Protein AF-A0A7W1BR00-F1 (afdb_monomer)

pLDDT: mean 74.04, std 19.0, range [36.25, 95.19]

Sequence (187 aa):
MGQRRGAGLSRILSARNHAVACPRVLLLAHRWKARAYHARLALERFQERRYVLRDYAYYDGGRAWLRAVDEVQRVFPGTSGWLISCSAAEGGHGRWVGYGGQGYSTWLRDSDTVGGNLQFRFSTFRGMYRRALDHLRSRDFKVPEHLRDPGDDVAWRSALGQALAGGWARWSGNDDSHWSASWGRGC

Mean predicted aligned error: 13.36 Å

Nearest PDB structures (foldseek):
  8btp-assembly1_A  TM=4.701E-01  e=9.187E+00  Bacillus cereus MSX-D12

Secondary structure (DSSP, 8-state):
--------STTSS---S-----HHHHHHHHHHHHHHHHHHHHHHHHHHHHHB-----TTTTTHHHHHHHHHHHTTSTT-HHHHHHHHHHTT-SSS--EE--S-S-TT--GGG-EETTTTEEHHHHHHHHHHHHHHHHHTT-B--GGG--TT-HHHHHSHHHHHHHHHHHHHHT--TT---S-TTS--

Radius of gyration: 30.34 Å; Cα contacts (8 Å, |Δi|>4): 241; chains: 1; bounding box: 93×48×83 Å

Solvent-accessible surface area (backbone atoms only — not comparable to full-atom values): 10688 Å² total; per-residue (Å²): 140,90,83,83,89,78,96,76,74,85,74,79,80,72,84,71,84,77,78,74,69,51,67,68,56,51,53,49,50,51,53,48,52,53,50,51,51,52,51,50,53,51,49,52,54,47,49,44,68,71,32,44,50,71,74,42,65,68,85,52,78,26,50,21,36,56,51,15,36,57,55,36,36,79,79,31,65,89,28,47,69,58,56,49,31,37,9,50,71,70,77,28,52,49,74,76,46,64,60,54,75,78,76,90,50,97,78,70,51,75,68,75,27,25,28,29,54,66,35,33,32,47,64,51,38,31,56,33,27,41,53,29,51,54,54,32,54,79,69,68,36,41,68,48,76,85,52,68,51,51,86,40,67,61,19,56,70,29,35,33,40,41,32,37,15,50,26,37,21,53,65,73,71,57,53,90,66,60,74,65,90,52,80,90,76,62,82

Foldseek 3Di:
DDDDDDPDPPPPPPPPDPPPVPVVNVVVVVVVVVVVVVVVVVVVVVCCVLFEADFDPLPPFLVRLLSLLVSLCSQQNPCSVLLQQQLCVVVHSGHKDKPDPPDPDPPDDQQNIFIDSLRARLVLLLVLLVVLLVSSVVVNHHYPPQCNHSNDVSLVNTSNSSSSSSSSCVSVVVVVRRPDPPPDPRD

Structure (mmCIF, N/CA/C/O backbone):
data_AF-A0A7W1BR00-F1
#
_entry.id   AF-A0A7W1BR00-F1
#
loop_
_atom_site.group_PDB
_atom_site.id
_atom_site.type_symbol
_atom_site.label_atom_id
_atom_site.label_alt_id
_atom_site.label_comp_id
_atom_site.label_asym_id
_atom_site.label_entity_id
_atom_site.label_seq_id
_atom_site.pdbx_PDB_ins_code
_atom_site.Cartn_x
_atom_site.Cartn_y
_atom_site.Cartn_z
_atom_site.occupancy
_atom_site.B_iso_or_equiv
_atom_site.auth_seq_id
_atom_site.auth_comp_id
_atom_site.auth_asym_id
_atom_site.auth_atom_id
_atom_site.pdbx_PDB_model_num
ATOM 1 N N . MET A 1 1 ? -67.541 33.206 62.085 1.00 40.91 1 MET A N 1
ATOM 2 C CA . MET A 1 1 ? -67.335 31.739 62.119 1.00 40.91 1 MET A CA 1
ATOM 3 C C . MET A 1 1 ? -66.555 31.345 60.875 1.00 40.91 1 MET A C 1
ATOM 5 O O . MET A 1 1 ? -66.951 31.769 59.803 1.00 40.91 1 MET A O 1
ATOM 9 N N . GLY A 1 2 ? -65.453 30.601 61.009 1.00 40.16 2 GLY A N 1
ATOM 10 C CA . GLY A 1 2 ? -64.674 30.113 59.862 1.00 40.16 2 GLY A CA 1
ATOM 11 C C . GLY A 1 2 ? -63.174 30.069 60.138 1.00 40.16 2 GLY A C 1
ATOM 12 O O . GLY A 1 2 ? -62.449 31.006 59.834 1.00 40.16 2 GLY A O 1
ATOM 13 N N . GLN A 1 3 ? -62.727 28.985 60.765 1.00 42.78 3 GLN A N 1
ATOM 14 C CA . GLN A 1 3 ? -61.347 28.707 61.152 1.00 42.78 3 GLN A CA 1
ATOM 15 C C . GLN A 1 3 ? -60.691 27.780 60.100 1.00 42.78 3 GLN A C 1
ATOM 17 O O . GLN A 1 3 ? -61.350 26.860 59.631 1.00 42.78 3 GLN A O 1
ATOM 22 N N . ARG A 1 4 ? -59.369 27.942 59.904 1.00 43.56 4 ARG A N 1
ATOM 23 C CA . ARG A 1 4 ? -58.330 26.926 59.563 1.00 43.56 4 ARG A CA 1
ATOM 24 C C . ARG A 1 4 ? -57.826 26.749 58.109 1.00 43.56 4 ARG A C 1
ATOM 26 O O . ARG A 1 4 ? -58.478 26.154 57.271 1.00 43.56 4 ARG A O 1
ATOM 33 N N . ARG A 1 5 ? -56.534 27.112 57.976 1.00 45.12 5 ARG A N 1
ATOM 34 C CA . ARG A 1 5 ? -55.330 26.303 57.627 1.00 45.12 5 ARG A CA 1
ATOM 35 C C . ARG A 1 5 ? -55.274 25.549 56.291 1.00 45.12 5 ARG A C 1
ATOM 37 O O . ARG A 1 5 ? -56.090 24.683 56.022 1.00 45.12 5 ARG A O 1
ATOM 44 N N . GLY A 1 6 ? -54.138 25.701 55.602 1.00 40.69 6 GLY A N 1
ATOM 45 C CA . GLY A 1 6 ? -53.713 24.750 54.573 1.00 40.69 6 GLY A CA 1
ATOM 46 C C . GLY A 1 6 ? -52.367 25.065 53.926 1.00 40.69 6 GLY A C 1
ATOM 47 O O . GLY A 1 6 ? -52.303 25.288 52.725 1.00 40.69 6 GLY A O 1
ATOM 48 N N . ALA A 1 7 ? -51.287 25.090 54.712 1.00 47.69 7 ALA A N 1
ATOM 49 C CA . ALA A 1 7 ? -49.921 25.030 54.196 1.00 47.69 7 ALA A CA 1
ATOM 50 C C . ALA A 1 7 ? -49.748 23.755 53.345 1.00 47.69 7 ALA A C 1
ATOM 52 O O . ALA A 1 7 ? -49.679 22.659 53.895 1.00 47.69 7 ALA A O 1
ATOM 53 N N . GLY A 1 8 ? -49.730 23.886 52.016 1.00 41.88 8 GLY A N 1
ATOM 54 C CA . GLY A 1 8 ? -49.773 22.722 51.122 1.00 41.88 8 GLY A CA 1
ATOM 55 C C . GLY A 1 8 ? -48.919 22.795 49.859 1.00 41.88 8 GLY A C 1
ATOM 56 O O . GLY A 1 8 ? -48.939 21.840 49.094 1.00 41.88 8 GLY A O 1
ATOM 57 N N . LEU A 1 9 ? -48.159 23.870 49.620 1.00 40.81 9 LEU A N 1
ATOM 58 C CA . LEU A 1 9 ? -47.436 24.033 48.344 1.00 40.81 9 LEU A CA 1
ATOM 59 C C . LEU A 1 9 ? -45.903 23.962 48.439 1.00 40.81 9 LEU A C 1
ATOM 61 O O . LEU A 1 9 ? -45.249 23.761 47.421 1.00 40.81 9 LEU A O 1
ATOM 65 N N . SER A 1 10 ? -45.306 23.970 49.636 1.00 40.34 10 SER A N 1
ATOM 66 C CA . SER A 1 10 ? -43.841 23.820 49.783 1.00 40.34 10 SER A CA 1
ATOM 67 C C . SER A 1 10 ? -43.328 22.373 49.756 1.00 40.34 10 SER A C 1
ATOM 69 O O . SER A 1 10 ? -42.138 22.149 49.957 1.00 40.34 10 SER A O 1
ATOM 71 N N . ARG A 1 11 ? -44.177 21.367 49.502 1.00 38.47 11 ARG A N 1
ATOM 72 C CA . ARG A 1 11 ? -43.745 19.953 49.440 1.00 38.47 11 ARG A CA 1
ATOM 73 C C . ARG A 1 11 ? -43.459 19.419 48.036 1.00 38.47 11 ARG A C 1
ATOM 75 O O . ARG A 1 11 ? -43.034 18.276 47.920 1.00 38.47 11 ARG A O 1
ATOM 82 N N . ILE A 1 12 ? -43.613 20.229 46.989 1.00 43.97 12 ILE A N 1
ATOM 83 C CA . ILE A 1 12 ? -43.392 19.778 45.602 1.00 43.97 12 ILE A CA 1
ATOM 84 C C . ILE A 1 12 ? -41.911 19.894 45.171 1.00 43.97 12 ILE A C 1
ATOM 86 O O . ILE A 1 12 ? -41.511 19.305 44.174 1.00 43.97 12 ILE A O 1
ATOM 90 N N . LEU A 1 13 ? -41.040 20.559 45.945 1.00 37.56 13 LEU A N 1
ATOM 91 C CA . LEU A 1 13 ? -39.665 20.876 45.510 1.00 37.56 13 LEU A CA 1
ATOM 92 C C . LEU A 1 13 ? -38.523 20.195 46.281 1.00 37.56 13 LEU A C 1
ATOM 94 O O . LEU A 1 13 ? -37.367 20.585 46.135 1.00 37.56 13 LEU A O 1
ATOM 98 N N . SER A 1 14 ? -38.798 19.133 47.041 1.00 37.06 14 SER A N 1
ATOM 99 C CA . SER A 1 14 ? -37.739 18.353 47.703 1.00 37.06 14 SER A CA 1
ATOM 100 C C . SER A 1 14 ? -37.802 16.855 47.402 1.00 37.06 14 SER A C 1
ATOM 102 O O . SER A 1 14 ? -37.473 16.031 48.247 1.00 37.06 14 SER A O 1
ATOM 104 N N . ALA A 1 15 ? -38.154 16.492 46.170 1.00 40.91 15 ALA A N 1
ATOM 105 C CA . ALA A 1 15 ? -37.782 15.200 45.589 1.00 40.91 15 ALA A CA 1
ATOM 106 C C . ALA A 1 15 ? -36.425 15.320 44.863 1.00 40.91 15 ALA A C 1
ATOM 108 O O . ALA A 1 15 ? -36.239 14.843 43.748 1.00 40.91 15 ALA A O 1
ATOM 109 N N . ARG A 1 16 ? -35.465 16.026 45.477 1.00 43.19 16 ARG A N 1
ATOM 110 C CA . ARG A 1 16 ? -34.074 16.043 45.024 1.00 43.19 16 ARG A CA 1
ATOM 111 C C . ARG A 1 16 ? -33.406 14.743 45.475 1.00 43.19 16 ARG A C 1
ATOM 113 O O . ARG A 1 16 ? -33.136 14.554 46.652 1.00 43.19 16 ARG A O 1
ATOM 120 N N . ASN A 1 17 ? -33.084 13.898 44.500 1.00 44.94 17 ASN A N 1
ATOM 121 C CA . ASN A 1 17 ? -31.877 13.067 44.492 1.00 44.94 17 ASN A CA 1
ATOM 122 C C . ASN A 1 17 ? -31.688 12.057 45.633 1.00 44.94 17 ASN A C 1
ATOM 124 O O . ASN A 1 17 ? -30.581 11.909 46.146 1.00 44.94 17 ASN A O 1
ATOM 128 N N . HIS A 1 18 ? -32.715 11.286 45.983 1.00 42.09 18 HIS A N 1
ATOM 129 C CA . HIS A 1 18 ? -32.524 10.043 46.742 1.00 42.09 18 HIS A CA 1
ATOM 130 C C . HIS A 1 18 ? -32.894 8.820 45.902 1.00 42.09 18 HIS A C 1
ATOM 132 O O . HIS A 1 18 ? -33.560 7.897 46.357 1.00 42.09 18 HIS A O 1
ATOM 138 N N . ALA A 1 19 ? -32.388 8.772 44.667 1.00 49.81 19 ALA A N 1
ATOM 139 C CA . ALA A 1 19 ? -32.032 7.483 44.100 1.00 49.81 19 ALA A CA 1
ATOM 140 C C . ALA A 1 19 ? -30.806 6.999 44.885 1.00 49.81 19 ALA A C 1
ATOM 142 O O . ALA A 1 19 ? -29.666 7.246 44.495 1.00 49.81 19 ALA A O 1
ATOM 143 N N . VAL A 1 20 ? -31.043 6.370 46.041 1.00 52.97 20 VAL A N 1
ATOM 144 C CA . VAL A 1 20 ? -30.052 5.518 46.698 1.00 52.97 20 VAL A CA 1
ATOM 145 C C . VAL A 1 20 ? -29.769 4.415 45.690 1.00 52.97 20 VAL A C 1
ATOM 147 O O . VAL A 1 20 ? -30.495 3.427 45.598 1.00 52.97 20 VAL A O 1
ATOM 150 N N . ALA A 1 21 ? -28.789 4.652 44.821 1.00 61.41 21 ALA A N 1
ATOM 151 C CA . ALA A 1 21 ? -28.404 3.707 43.801 1.00 61.41 21 ALA A CA 1
ATOM 152 C C . ALA A 1 21 ? -27.906 2.468 44.544 1.00 61.41 21 ALA A C 1
ATOM 154 O O . ALA A 1 21 ? -26.840 2.482 45.156 1.00 61.41 21 ALA A O 1
ATOM 155 N N . CYS A 1 22 ? -28.750 1.433 44.571 1.00 73.38 22 CYS A N 1
ATOM 156 C CA . CYS A 1 22 ? -28.482 0.177 45.251 1.00 73.38 22 CYS A CA 1
ATOM 157 C C . CYS A 1 22 ? -27.037 -0.255 44.929 1.00 73.38 22 CYS A C 1
ATOM 159 O O . CYS A 1 22 ? -26.692 -0.311 43.744 1.00 73.38 22 CYS A O 1
ATOM 161 N N . PRO A 1 23 ? -26.181 -0.555 45.925 1.00 77.88 23 PRO A N 1
ATOM 162 C CA . PRO A 1 23 ? -24.761 -0.847 45.697 1.00 77.88 23 PRO A CA 1
ATOM 163 C C . PRO A 1 23 ? -24.531 -1.925 44.633 1.00 77.88 23 PRO A C 1
ATOM 165 O O . PRO A 1 23 ? -23.596 -1.849 43.839 1.00 77.88 23 PRO A O 1
ATOM 168 N N . ARG A 1 24 ? -25.450 -2.894 44.546 1.00 76.31 24 ARG A N 1
ATOM 169 C CA . ARG A 1 24 ? -25.462 -3.935 43.514 1.00 76.31 24 ARG A CA 1
ATOM 170 C C . ARG A 1 24 ? -25.671 -3.374 42.103 1.00 76.31 24 ARG A C 1
ATOM 172 O O . ARG A 1 24 ? -24.997 -3.815 41.178 1.00 76.31 24 ARG A O 1
ATOM 179 N N . VAL A 1 25 ? -26.563 -2.399 41.934 1.00 75.25 25 VAL A N 1
ATOM 180 C CA . VAL A 1 25 ? -26.825 -1.720 40.652 1.00 75.25 25 VAL A CA 1
ATOM 181 C C . VAL A 1 25 ? -25.630 -0.859 40.244 1.00 75.25 25 VAL A C 1
ATOM 183 O O . VAL A 1 25 ? -25.219 -0.911 39.087 1.00 75.25 25 VAL A O 1
ATOM 186 N N . LEU A 1 26 ? -25.008 -0.143 41.187 1.00 81.06 26 LEU A N 1
ATOM 187 C CA . LEU A 1 26 ? -23.773 0.607 40.925 1.00 81.06 26 LEU A CA 1
ATOM 188 C C . LEU A 1 26 ? -22.630 -0.318 40.491 1.00 81.06 26 LEU A C 1
ATOM 190 O O . LEU A 1 26 ? -21.954 -0.047 39.500 1.00 81.06 26 LEU A O 1
ATOM 194 N N . LEU A 1 27 ? -22.441 -1.445 41.179 1.00 82.56 27 LEU A N 1
ATOM 195 C CA . LEU A 1 27 ? -21.385 -2.408 40.867 1.00 82.56 27 LEU A CA 1
ATOM 196 C C . LEU A 1 27 ? -21.610 -3.091 39.507 1.00 82.56 27 LEU A C 1
ATOM 198 O O . LEU A 1 27 ? -20.662 -3.276 38.741 1.00 82.56 27 LEU A O 1
ATOM 202 N N . LEU A 1 28 ? -22.865 -3.400 39.161 1.00 83.06 28 LEU A N 1
ATOM 203 C CA . LEU A 1 28 ? -23.240 -3.865 37.823 1.00 83.06 28 LEU A CA 1
ATOM 204 C C . LEU A 1 28 ? -22.961 -2.800 36.756 1.00 83.06 28 LEU A C 1
ATOM 206 O O . LEU A 1 28 ? -22.351 -3.123 35.739 1.00 83.06 28 LEU A O 1
ATOM 210 N N . ALA A 1 29 ? -23.324 -1.539 37.000 1.00 80.50 29 ALA A N 1
ATOM 211 C CA . ALA A 1 29 ? -23.057 -0.436 36.079 1.00 80.50 29 ALA A CA 1
ATOM 212 C C . ALA A 1 29 ? -21.550 -0.213 35.862 1.00 80.50 29 ALA A C 1
ATOM 214 O O . ALA A 1 29 ? -21.116 -0.029 34.725 1.00 80.50 29 ALA A O 1
ATOM 215 N N . HIS A 1 30 ? -20.729 -0.293 36.914 1.00 87.44 30 HIS A N 1
ATOM 216 C CA . HIS A 1 30 ? -19.269 -0.215 36.803 1.00 87.44 30 HIS A CA 1
ATOM 217 C C . HIS A 1 30 ? -18.683 -1.373 35.989 1.00 87.44 30 HIS A C 1
ATOM 219 O O . HIS A 1 30 ? -17.866 -1.139 35.098 1.00 87.44 30 HIS A O 1
ATOM 225 N N . ARG A 1 31 ? -19.132 -2.612 36.229 1.00 87.31 31 ARG A N 1
ATOM 226 C CA . ARG A 1 31 ? -18.716 -3.777 35.428 1.00 87.31 31 ARG A CA 1
ATOM 227 C C . ARG A 1 31 ? -19.117 -3.632 33.963 1.00 87.31 31 ARG A C 1
ATOM 229 O O . ARG A 1 31 ? -18.336 -3.981 33.083 1.00 87.31 31 ARG A O 1
ATOM 236 N N . TRP A 1 32 ? -20.310 -3.104 33.697 1.00 89.12 32 TRP A N 1
ATOM 237 C CA . TRP A 1 32 ? -20.788 -2.872 32.337 1.00 89.12 32 TRP A CA 1
ATOM 238 C C . TRP A 1 32 ? -19.961 -1.796 31.628 1.00 89.12 32 TRP A C 1
ATOM 240 O O . TRP A 1 32 ? -19.510 -2.022 30.510 1.00 89.12 32 TRP A O 1
ATOM 250 N N . LYS A 1 33 ? -19.658 -0.680 32.305 1.00 90.44 33 LYS A N 1
ATOM 251 C CA . LYS A 1 33 ? -18.752 0.363 31.795 1.00 90.44 33 LYS A CA 1
ATOM 252 C C . LYS A 1 33 ? -17.356 -0.184 31.490 1.00 90.44 33 LYS A C 1
ATOM 254 O O . LYS A 1 33 ? -16.830 0.089 30.417 1.00 90.44 33 LYS A O 1
ATOM 259 N N . ALA A 1 34 ? -16.782 -0.992 32.383 1.00 89.44 34 ALA A N 1
ATOM 260 C CA . ALA A 1 34 ? -15.477 -1.615 32.158 1.00 89.44 34 ALA A CA 1
ATOM 261 C C . ALA A 1 34 ? -15.496 -2.573 30.953 1.00 89.44 34 ALA A C 1
ATOM 263 O O . ALA A 1 34 ? -14.614 -2.521 30.099 1.00 89.44 34 ALA A O 1
ATOM 264 N N . ARG A 1 35 ? -16.535 -3.410 30.830 1.00 88.50 35 ARG A N 1
ATOM 265 C CA . ARG A 1 35 ? -16.711 -4.298 29.669 1.00 88.50 35 ARG A CA 1
ATOM 266 C C . ARG A 1 35 ? -16.885 -3.521 28.368 1.00 88.50 35 ARG A C 1
ATOM 268 O O . ARG A 1 35 ? -16.236 -3.859 27.385 1.00 88.50 35 ARG A O 1
ATOM 275 N N . ALA A 1 36 ? -17.711 -2.477 28.368 1.00 89.19 36 ALA A N 1
ATOM 276 C CA . ALA A 1 36 ? -17.916 -1.614 27.210 1.00 89.19 36 ALA A CA 1
ATOM 277 C C . ALA A 1 36 ? -16.615 -0.907 26.793 1.00 89.19 36 ALA A C 1
ATOM 279 O O . ALA A 1 36 ? -16.308 -0.848 25.606 1.00 89.19 36 ALA A O 1
ATOM 280 N N . TYR A 1 37 ? -15.814 -0.447 27.758 1.00 92.44 37 TYR A N 1
ATOM 281 C CA . TYR A 1 37 ? -14.493 0.132 27.510 1.00 92.44 37 TYR A CA 1
ATOM 282 C C . TYR A 1 37 ? -13.542 -0.866 26.834 1.00 92.44 37 TYR A C 1
ATOM 284 O O . TYR A 1 37 ? -12.958 -0.559 25.796 1.00 92.44 37 TYR A O 1
ATOM 292 N N . HIS A 1 38 ? -13.429 -2.090 27.359 1.00 92.75 38 HIS A N 1
ATOM 293 C CA . HIS A 1 38 ? -12.583 -3.117 26.746 1.00 92.75 38 HIS A CA 1
ATOM 294 C C . HIS A 1 38 ? -13.088 -3.563 25.369 1.00 92.75 38 HIS A C 1
ATOM 296 O O . HIS A 1 38 ? -12.277 -3.772 24.469 1.00 92.75 38 HIS A O 1
ATOM 302 N N . ALA A 1 39 ? -14.405 -3.676 25.183 1.00 87.38 39 ALA A N 1
ATOM 303 C CA . ALA A 1 39 ? -15.001 -3.994 23.889 1.00 87.38 39 ALA A CA 1
ATOM 304 C C . ALA A 1 39 ? -14.707 -2.902 22.850 1.00 87.38 39 ALA A C 1
ATOM 306 O O . ALA A 1 39 ? -14.330 -3.213 21.722 1.00 87.38 39 ALA A O 1
ATOM 307 N N . ARG A 1 40 ? -14.801 -1.627 23.246 1.00 91.38 40 ARG A N 1
ATOM 308 C CA . ARG A 1 40 ? -14.428 -0.489 22.403 1.00 91.38 40 ARG A CA 1
ATOM 309 C C . ARG A 1 40 ? -12.949 -0.533 22.018 1.00 91.38 40 ARG A C 1
ATOM 311 O O . ARG A 1 40 ? -12.650 -0.468 20.834 1.00 91.38 40 ARG A O 1
ATOM 318 N N . LEU A 1 41 ? -12.044 -0.728 22.977 1.00 91.69 41 LEU A N 1
ATOM 319 C CA . LEU A 1 41 ? -10.609 -0.863 22.692 1.00 91.69 41 LEU A CA 1
ATOM 320 C C . LEU A 1 41 ? -10.305 -2.037 21.751 1.00 91.69 41 LEU A C 1
ATOM 322 O O . LEU A 1 41 ? -9.427 -1.945 20.897 1.00 91.69 41 LEU A O 1
ATOM 326 N N . ALA A 1 42 ? -11.004 -3.162 21.914 1.00 89.44 42 ALA A N 1
ATOM 327 C CA . ALA A 1 42 ? -10.847 -4.312 21.032 1.00 89.44 42 ALA A CA 1
ATOM 328 C C . ALA A 1 42 ? -11.311 -3.994 19.603 1.00 89.44 42 ALA A C 1
ATOM 330 O O . ALA A 1 42 ? -10.625 -4.363 18.650 1.00 89.44 42 ALA A O 1
ATOM 331 N N . LEU A 1 43 ? -12.429 -3.275 19.456 1.00 86.25 43 LEU A N 1
ATOM 332 C CA . LEU A 1 43 ? -12.928 -2.813 18.163 1.00 86.25 43 LEU A CA 1
ATOM 333 C C . LEU A 1 43 ? -11.972 -1.808 17.509 1.00 86.25 43 LEU A C 1
ATOM 335 O O . LEU A 1 43 ? -11.656 -1.971 16.335 1.00 86.25 43 LEU A O 1
ATOM 339 N N . GLU A 1 44 ? -11.473 -0.824 18.259 1.00 84.38 44 GLU A N 1
ATOM 340 C CA . GLU A 1 44 ? -10.499 0.165 17.775 1.00 84.38 44 GLU A CA 1
ATOM 341 C C . GLU A 1 44 ? -9.232 -0.540 17.266 1.00 84.38 44 GLU A C 1
ATOM 343 O O . GLU A 1 44 ? -8.835 -0.350 16.119 1.00 84.38 44 GLU A O 1
ATOM 348 N N . ARG A 1 45 ? -8.673 -1.480 18.040 1.00 84.88 45 ARG A N 1
ATOM 349 C CA . ARG A 1 45 ? -7.517 -2.292 17.613 1.00 84.88 45 ARG A CA 1
ATOM 350 C C . ARG A 1 45 ? -7.811 -3.162 16.395 1.00 84.88 45 ARG A C 1
ATOM 352 O O . ARG A 1 45 ? -6.925 -3.389 15.570 1.00 84.88 45 ARG A O 1
ATOM 359 N N . PHE A 1 46 ? -9.023 -3.703 16.294 1.00 81.94 46 PHE A N 1
ATOM 360 C CA . PHE A 1 46 ? -9.438 -4.485 15.134 1.00 81.94 46 PHE A CA 1
ATOM 361 C C . PHE A 1 46 ? -9.521 -3.606 13.883 1.00 81.94 46 PHE A C 1
ATOM 363 O O . PHE A 1 46 ? -8.993 -3.983 12.839 1.00 81.94 46 PHE A O 1
ATOM 370 N N . GLN A 1 47 ? -10.125 -2.423 13.994 1.00 81.06 47 GLN A N 1
ATOM 371 C CA . GLN A 1 47 ? -10.211 -1.449 12.910 1.00 81.06 47 GLN A CA 1
ATOM 372 C C . GLN A 1 47 ? -8.826 -0.952 12.491 1.00 81.06 47 GLN A C 1
ATOM 374 O O . GLN A 1 47 ? -8.533 -0.935 11.299 1.00 81.06 47 GLN A O 1
ATOM 379 N N . GLU A 1 48 ? -7.948 -0.640 13.446 1.00 81.50 48 GLU A N 1
ATOM 380 C CA . GLU A 1 48 ? -6.556 -0.272 13.177 1.00 81.50 48 GLU A CA 1
ATOM 381 C C . GLU A 1 48 ? -5.840 -1.364 12.384 1.00 81.50 48 GLU A C 1
ATOM 383 O O . GLU A 1 48 ? -5.275 -1.100 11.327 1.00 81.50 48 GLU A O 1
ATOM 388 N N . ARG A 1 49 ? -5.911 -2.621 12.839 1.00 79.44 49 ARG A N 1
ATOM 389 C CA . ARG A 1 49 ? -5.289 -3.745 12.123 1.00 79.44 49 ARG A CA 1
ATOM 390 C C . ARG A 1 49 ? -5.894 -3.978 10.747 1.00 79.44 49 ARG A C 1
ATOM 392 O O . ARG A 1 49 ? -5.188 -4.428 9.854 1.00 79.44 49 ARG A O 1
ATOM 399 N N . ARG A 1 50 ? -7.191 -3.724 10.578 1.00 81.62 50 ARG A N 1
ATOM 400 C CA . ARG A 1 50 ? -7.896 -4.012 9.329 1.00 81.62 50 ARG A CA 1
ATOM 401 C C . ARG A 1 50 ? -7.691 -2.930 8.277 1.00 81.62 50 ARG A C 1
ATOM 403 O O . ARG A 1 50 ? -7.510 -3.285 7.117 1.00 81.62 50 ARG A O 1
ATOM 410 N N . TYR A 1 51 ? -7.680 -1.658 8.670 1.00 86.25 51 TYR A N 1
ATOM 411 C CA . TYR A 1 51 ? -7.738 -0.524 7.742 1.00 86.25 51 TYR A CA 1
ATOM 412 C C . TYR A 1 51 ? -6.482 0.347 7.730 1.00 86.25 51 TYR A C 1
ATOM 414 O O . TYR A 1 51 ? -6.309 1.123 6.798 1.00 86.25 51 TYR A O 1
ATOM 422 N N . VAL A 1 52 ? -5.580 0.230 8.706 1.00 89.62 52 VAL A N 1
ATOM 423 C CA . VAL A 1 52 ? -4.322 0.990 8.701 1.00 89.62 52 VAL A CA 1
ATOM 424 C C . VAL A 1 52 ? -3.222 0.126 8.096 1.00 89.62 52 VAL A C 1
ATOM 426 O O . VAL A 1 52 ? -2.953 -0.978 8.577 1.00 89.62 52 VAL A O 1
ATOM 429 N N . LEU A 1 53 ? -2.607 0.609 7.019 1.00 91.19 53 LEU A N 1
ATOM 430 C CA . LEU A 1 53 ? -1.419 -0.000 6.425 1.00 91.19 53 LEU A CA 1
ATOM 431 C C . LEU A 1 53 ? -0.173 0.456 7.179 1.00 91.19 53 LEU A C 1
ATOM 433 O O . LEU A 1 53 ? -0.103 1.593 7.651 1.00 91.19 53 LEU A O 1
ATOM 437 N N . ARG A 1 54 ? 0.813 -0.431 7.292 1.00 89.69 54 ARG A N 1
ATOM 438 C CA . ARG A 1 54 ? 2.080 -0.148 7.965 1.00 89.69 54 ARG A CA 1
ATOM 439 C C . ARG A 1 54 ? 3.192 -0.114 6.944 1.00 89.69 54 ARG A C 1
ATOM 441 O O . ARG A 1 54 ? 3.313 -1.022 6.128 1.00 89.69 54 ARG A O 1
ATOM 448 N N . ASP A 1 55 ? 3.992 0.939 7.008 1.00 86.88 55 ASP A N 1
ATOM 449 C CA . ASP A 1 55 ? 5.246 0.970 6.275 1.00 86.88 55 ASP A CA 1
ATOM 450 C C . ASP A 1 55 ? 6.335 0.267 7.086 1.00 86.88 55 ASP A C 1
ATOM 452 O O . ASP A 1 55 ? 6.287 0.218 8.321 1.00 86.88 55 ASP A O 1
ATOM 456 N N . TYR A 1 56 ? 7.314 -0.280 6.381 1.00 81.94 56 TYR A N 1
ATOM 457 C CA . TYR A 1 56 ? 8.422 -1.009 6.971 1.00 81.94 56 TYR A CA 1
ATOM 458 C C . TYR A 1 56 ? 9.720 -0.380 6.511 1.00 81.94 56 TYR A C 1
ATOM 460 O O . TYR A 1 56 ? 9.958 -0.212 5.316 1.00 81.94 56 TYR A O 1
ATOM 468 N N . ALA A 1 57 ? 10.571 -0.051 7.481 1.00 69.38 57 ALA A N 1
ATOM 469 C CA . ALA A 1 57 ? 11.854 0.554 7.196 1.00 69.38 57 ALA A CA 1
ATOM 470 C C . ALA A 1 57 ? 12.655 -0.334 6.239 1.00 69.38 57 ALA A C 1
ATOM 472 O O . ALA A 1 57 ? 12.870 -1.525 6.473 1.00 69.38 57 ALA A O 1
ATOM 473 N N . TYR A 1 58 ? 13.128 0.296 5.173 1.00 62.34 58 TYR A N 1
ATOM 474 C CA . TYR A 1 58 ? 13.814 -0.350 4.068 1.00 62.34 58 TYR A CA 1
ATOM 475 C C . TYR A 1 58 ? 15.070 -1.144 4.502 1.00 62.34 58 TYR A C 1
ATOM 477 O O . TYR A 1 58 ? 15.446 -2.143 3.891 1.00 62.34 58 TYR A O 1
ATOM 485 N N . TYR A 1 59 ? 15.698 -0.729 5.605 1.00 57.38 59 TYR A N 1
ATOM 486 C CA . TYR A 1 59 ? 16.896 -1.349 6.176 1.00 57.38 59 TYR A CA 1
ATOM 487 C C . TYR A 1 59 ? 16.670 -2.745 6.803 1.00 57.38 59 TYR A C 1
ATOM 489 O O . TYR A 1 59 ? 17.6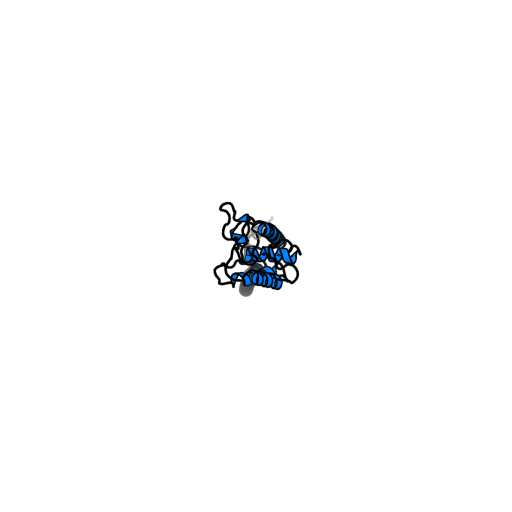46 -3.388 7.177 1.00 57.38 59 TYR A O 1
ATOM 497 N N . ASP A 1 60 ? 15.434 -3.264 6.875 1.00 57.91 60 ASP A N 1
ATOM 498 C CA . ASP A 1 60 ? 15.099 -4.587 7.453 1.00 57.91 60 ASP A CA 1
ATOM 499 C C . ASP A 1 60 ? 15.394 -5.783 6.503 1.00 57.91 60 ASP A C 1
ATOM 501 O O . ASP A 1 60 ? 14.640 -6.755 6.433 1.00 57.91 60 ASP A O 1
ATOM 505 N N . GLY A 1 61 ? 16.475 -5.713 5.713 1.00 55.06 61 GLY A N 1
ATOM 506 C CA . GLY A 1 61 ? 17.063 -6.872 5.016 1.00 55.06 61 GLY A CA 1
ATOM 507 C C . GLY A 1 61 ? 16.111 -7.699 4.135 1.00 55.06 61 GLY A C 1
ATOM 508 O O . GLY A 1 61 ? 16.063 -8.920 4.252 1.00 55.06 61 GLY A O 1
ATOM 509 N N . GLY A 1 62 ? 15.321 -7.048 3.278 1.00 62.34 62 GLY A N 1
ATOM 510 C CA . GLY A 1 62 ? 14.375 -7.682 2.346 1.00 62.34 62 GLY A CA 1
ATOM 511 C C . GLY A 1 62 ? 13.082 -8.234 2.962 1.00 62.34 62 GLY A C 1
ATOM 512 O O . GLY A 1 62 ? 12.158 -8.625 2.248 1.00 62.34 62 GLY A O 1
ATOM 513 N N . ARG A 1 63 ? 12.945 -8.181 4.293 1.00 81.00 63 ARG A N 1
ATOM 514 C CA . ARG A 1 63 ? 11.690 -8.502 4.995 1.00 81.00 63 ARG A CA 1
ATOM 515 C C . ARG A 1 63 ? 10.659 -7.387 4.868 1.00 81.00 63 ARG A C 1
ATOM 517 O O . ARG A 1 63 ? 9.463 -7.667 4.888 1.00 81.00 63 ARG A O 1
ATOM 524 N N . ALA A 1 64 ? 11.115 -6.144 4.708 1.00 84.06 64 ALA A N 1
ATOM 525 C CA . ALA A 1 64 ? 10.252 -4.988 4.476 1.00 84.06 64 ALA A CA 1
ATOM 526 C C . ALA A 1 64 ? 9.361 -5.184 3.239 1.00 84.06 64 ALA A C 1
ATOM 528 O O . ALA A 1 64 ? 8.166 -4.911 3.306 1.00 84.06 64 ALA A O 1
ATOM 529 N N . TRP A 1 65 ? 9.916 -5.741 2.155 1.00 87.69 65 TRP A N 1
ATOM 530 C CA . TRP A 1 65 ? 9.163 -6.057 0.942 1.00 87.69 65 TRP A CA 1
ATOM 531 C C . TRP A 1 65 ? 8.075 -7.099 1.188 1.00 87.69 65 TRP A C 1
ATOM 533 O O . TRP A 1 65 ? 6.908 -6.847 0.915 1.00 87.69 65 TRP A O 1
ATOM 543 N N . LEU A 1 66 ? 8.432 -8.251 1.760 1.00 89.75 66 LEU A N 1
ATOM 544 C CA . LEU A 1 66 ? 7.466 -9.326 2.003 1.00 89.75 66 LEU A CA 1
ATOM 545 C C . LEU A 1 66 ? 6.330 -8.877 2.928 1.00 89.75 66 LEU A C 1
ATOM 547 O O . LEU A 1 66 ? 5.171 -9.197 2.681 1.00 89.75 66 LEU A O 1
ATOM 551 N N . ARG A 1 67 ? 6.645 -8.085 3.960 1.00 91.31 67 ARG A N 1
ATOM 552 C CA . ARG A 1 67 ? 5.628 -7.508 4.845 1.00 91.31 67 ARG A CA 1
ATOM 553 C C . ARG A 1 67 ? 4.757 -6.485 4.122 1.00 91.31 67 ARG A C 1
ATOM 555 O O . ARG A 1 67 ? 3.547 -6.509 4.294 1.00 91.31 67 ARG A O 1
ATOM 562 N N . ALA A 1 68 ? 5.338 -5.629 3.284 1.00 92.06 68 ALA A N 1
ATOM 563 C CA . ALA A 1 68 ? 4.573 -4.703 2.455 1.00 92.06 68 ALA A CA 1
ATOM 564 C C . ALA A 1 68 ? 3.620 -5.439 1.498 1.00 92.06 68 ALA A C 1
ATOM 566 O O . ALA A 1 68 ? 2.459 -5.055 1.384 1.00 92.06 68 ALA A O 1
ATOM 567 N N . VAL A 1 69 ? 4.068 -6.523 0.857 1.00 92.56 69 VAL A N 1
ATOM 568 C CA . VAL A 1 69 ? 3.218 -7.357 -0.008 1.00 92.56 69 VAL A CA 1
ATOM 569 C C . VAL A 1 69 ? 2.056 -7.970 0.777 1.00 92.56 69 VAL A C 1
ATOM 571 O O . VAL A 1 69 ? 0.926 -7.968 0.281 1.00 92.56 69 VAL A O 1
ATOM 574 N N . ASP A 1 70 ? 2.312 -8.458 1.993 1.00 93.00 70 ASP A N 1
ATOM 575 C CA . ASP A 1 70 ? 1.282 -9.012 2.879 1.00 93.00 70 ASP A CA 1
ATOM 576 C C . ASP A 1 70 ? 0.251 -7.946 3.286 1.00 93.00 70 ASP A C 1
ATOM 578 O O . ASP A 1 70 ? -0.958 -8.169 3.196 1.00 93.00 70 ASP A O 1
ATOM 582 N N . GLU A 1 71 ? 0.704 -6.728 3.610 1.00 93.19 71 GLU A N 1
ATOM 583 C CA . GLU A 1 71 ? -0.201 -5.607 3.886 1.00 93.19 71 GLU A CA 1
ATOM 584 C C . GLU A 1 71 ? -1.067 -5.256 2.673 1.00 93.19 71 GLU A C 1
ATOM 586 O O . GLU A 1 71 ? -2.269 -5.008 2.803 1.00 93.19 71 GLU A O 1
ATOM 591 N N . VAL A 1 72 ? -0.478 -5.282 1.479 1.00 94.44 72 VAL A N 1
ATOM 592 C CA . VAL A 1 72 ? -1.180 -4.979 0.232 1.00 94.44 72 VAL A CA 1
ATOM 593 C C . VAL A 1 72 ? -2.218 -6.046 -0.123 1.00 94.44 72 VAL A C 1
ATOM 595 O O . VAL A 1 72 ? -3.255 -5.692 -0.688 1.00 94.44 72 VAL A O 1
ATOM 598 N N . GLN A 1 73 ? -2.045 -7.311 0.286 1.00 93.75 73 GLN A N 1
ATOM 599 C CA . GLN A 1 73 ? -3.075 -8.346 0.088 1.00 93.75 73 GLN A CA 1
ATOM 600 C C . GLN A 1 73 ? -4.403 -8.011 0.767 1.00 93.75 73 GLN A C 1
ATOM 602 O O . GLN A 1 73 ? -5.460 -8.425 0.288 1.00 93.75 73 GLN A O 1
ATOM 607 N N . ARG A 1 74 ? -4.380 -7.234 1.858 1.00 91.75 74 ARG A N 1
ATOM 608 C CA . ARG A 1 74 ? -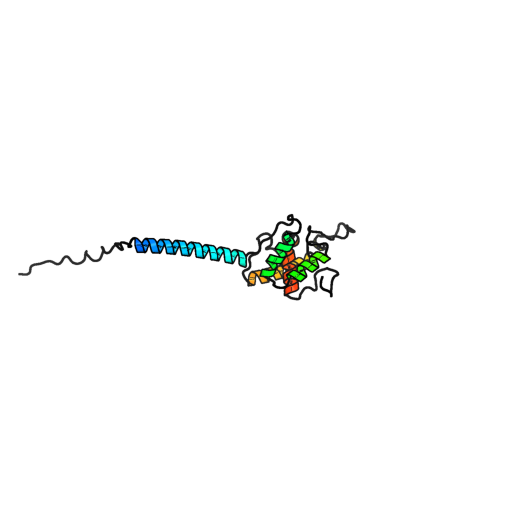5.606 -6.796 2.545 1.00 91.75 74 ARG A CA 1
ATOM 609 C C . ARG A 1 74 ? -6.463 -5.874 1.675 1.00 91.75 74 ARG A C 1
ATOM 611 O O . ARG A 1 74 ? -7.674 -5.786 1.878 1.00 91.75 74 ARG A O 1
ATOM 618 N N . VAL A 1 75 ? -5.835 -5.189 0.723 1.00 93.75 75 VAL A N 1
ATOM 619 C CA . VAL A 1 75 ? -6.458 -4.183 -0.142 1.00 93.75 75 VAL A CA 1
ATOM 620 C C . VAL A 1 75 ? -6.720 -4.767 -1.527 1.00 93.75 75 VAL A C 1
ATOM 622 O O . VAL A 1 75 ? -7.847 -4.687 -2.023 1.00 93.75 75 VAL A O 1
ATOM 625 N N . PHE A 1 76 ? -5.691 -5.378 -2.114 1.00 94.00 76 PHE A N 1
ATOM 626 C CA . PHE A 1 76 ? -5.657 -5.934 -3.462 1.00 94.00 76 PHE A CA 1
ATOM 627 C C . PHE A 1 76 ? -5.380 -7.446 -3.384 1.00 94.00 76 PHE A C 1
ATOM 629 O O . PHE A 1 76 ? -4.243 -7.881 -3.598 1.00 94.00 76 PHE A O 1
ATOM 636 N N . PRO A 1 77 ? -6.387 -8.262 -3.024 1.00 94.00 77 PRO A N 1
ATOM 637 C CA . PRO A 1 77 ? -6.199 -9.695 -2.826 1.00 94.00 77 PRO A CA 1
ATOM 638 C C . PRO A 1 77 ? -5.815 -10.401 -4.132 1.00 94.00 77 PRO A C 1
ATOM 640 O O . PRO A 1 77 ? -6.297 -10.044 -5.206 1.00 94.00 77 PRO A O 1
ATOM 643 N N . GLY A 1 78 ? -4.962 -11.423 -4.031 1.00 89.12 78 GLY A N 1
ATOM 644 C CA . GLY A 1 78 ? -4.521 -12.236 -5.172 1.00 89.12 78 GLY A CA 1
ATOM 645 C C . GLY A 1 78 ? -3.339 -11.649 -5.948 1.00 89.12 78 GLY A C 1
ATOM 646 O O . GLY A 1 78 ? -2.958 -12.184 -6.986 1.00 89.12 78 GLY A O 1
ATOM 647 N N . THR A 1 79 ? -2.737 -10.566 -5.454 1.00 90.94 79 THR A N 1
ATOM 648 C CA . THR A 1 79 ? -1.606 -9.895 -6.118 1.00 90.94 79 THR A CA 1
ATOM 649 C C . THR A 1 79 ? -0.239 -10.360 -5.610 1.00 90.94 79 THR A C 1
ATOM 651 O O . THR A 1 79 ? 0.766 -10.082 -6.256 1.00 90.94 79 THR A O 1
ATOM 654 N N . SER A 1 80 ? -0.169 -11.088 -4.488 1.00 91.75 80 SER A N 1
ATOM 655 C CA . SER A 1 80 ? 1.097 -11.399 -3.798 1.00 91.75 80 SER A CA 1
ATOM 656 C C . SER A 1 80 ? 2.036 -12.237 -4.642 1.00 91.75 80 SER A C 1
ATOM 658 O O . SER A 1 80 ? 3.212 -11.904 -4.737 1.00 91.75 80 SER A O 1
ATOM 660 N N . GLY A 1 81 ? 1.519 -13.299 -5.265 1.00 87.94 81 GLY A N 1
ATOM 661 C CA . GLY A 1 81 ? 2.313 -14.168 -6.132 1.00 87.94 81 GLY A CA 1
ATOM 662 C C . GLY A 1 81 ? 2.977 -13.368 -7.248 1.00 87.94 81 GLY A C 1
ATOM 663 O O . GLY A 1 81 ? 4.186 -13.461 -7.425 1.00 87.94 81 GLY A O 1
ATOM 664 N N . TRP A 1 82 ? 2.205 -12.497 -7.904 1.00 86.50 82 TRP A N 1
ATOM 665 C CA .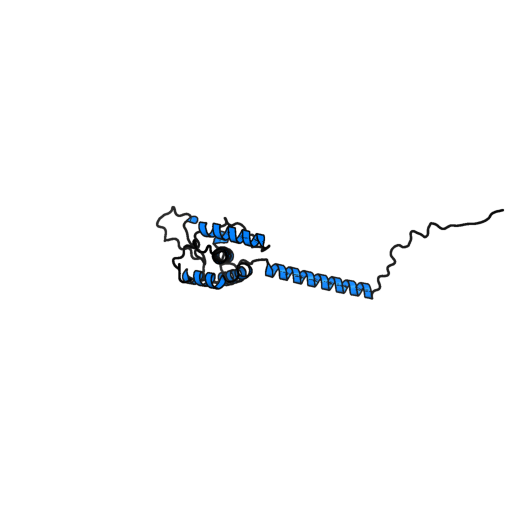 TRP A 1 82 ? 2.709 -11.613 -8.952 1.00 86.50 82 TRP A CA 1
ATOM 666 C C . TRP A 1 82 ? 3.765 -10.635 -8.415 1.00 86.50 82 TRP A C 1
ATOM 668 O O . TRP A 1 82 ? 4.881 -10.603 -8.922 1.00 86.50 82 TRP A O 1
ATOM 678 N N . LEU A 1 83 ? 3.476 -9.917 -7.325 1.00 88.19 83 LEU A N 1
ATOM 679 C CA . LEU A 1 83 ? 4.405 -8.956 -6.715 1.00 88.19 83 LEU A CA 1
ATOM 680 C C . LEU A 1 83 ? 5.738 -9.596 -6.306 1.00 88.19 83 LEU A C 1
ATOM 682 O O . LEU A 1 83 ? 6.807 -9.031 -6.540 1.00 88.19 83 LEU A O 1
ATOM 686 N N . ILE A 1 84 ? 5.680 -10.778 -5.690 1.00 88.25 84 ILE A N 1
ATOM 687 C CA . ILE A 1 84 ? 6.866 -11.531 -5.280 1.00 88.25 84 ILE A CA 1
ATOM 688 C C . ILE A 1 84 ? 7.629 -11.991 -6.518 1.00 88.25 84 ILE A C 1
ATOM 690 O O . ILE A 1 84 ? 8.828 -11.748 -6.597 1.00 88.25 84 ILE A O 1
ATOM 694 N N . SER A 1 85 ? 6.955 -12.590 -7.501 1.00 83.62 85 SER A N 1
ATOM 695 C CA . SER A 1 85 ? 7.611 -13.054 -8.726 1.00 83.62 85 SER A CA 1
ATOM 696 C C . SER A 1 85 ? 8.325 -11.918 -9.469 1.00 83.62 85 SER A C 1
ATOM 698 O O . SER A 1 85 ? 9.495 -12.058 -9.817 1.00 83.62 85 SER A O 1
ATOM 700 N N . CYS A 1 86 ? 7.692 -10.746 -9.595 1.00 80.75 86 CYS A N 1
ATOM 701 C CA . CYS A 1 86 ? 8.289 -9.595 -10.273 1.00 80.75 86 CYS A CA 1
ATOM 702 C C . CYS A 1 86 ? 9.487 -9.055 -9.525 1.00 80.75 86 CYS A C 1
ATOM 704 O O . CYS A 1 86 ? 10.558 -8.909 -10.107 1.00 80.75 86 CYS A O 1
ATOM 706 N N . SER A 1 87 ? 9.362 -8.903 -8.210 1.00 81.88 87 SER A N 1
ATOM 707 C CA . SER A 1 87 ? 10.508 -8.507 -7.408 1.00 81.88 87 SER A CA 1
ATOM 708 C C . SER A 1 87 ? 11.661 -9.510 -7.478 1.00 81.88 87 SER A C 1
ATOM 710 O O . SER A 1 87 ? 12.816 -9.093 -7.489 1.00 81.88 87 SER A O 1
ATOM 712 N N . ALA A 1 88 ? 11.388 -10.815 -7.547 1.00 80.50 88 ALA A N 1
ATOM 713 C CA . ALA A 1 88 ? 12.430 -11.828 -7.696 1.00 80.50 88 ALA A CA 1
ATOM 714 C C . ALA A 1 88 ? 13.153 -11.718 -9.050 1.00 80.50 88 ALA A C 1
ATOM 716 O O . ALA A 1 88 ? 14.385 -11.740 -9.080 1.00 80.50 88 ALA A O 1
ATOM 717 N N . ALA A 1 89 ? 12.406 -11.539 -10.144 1.00 76.12 89 ALA A N 1
ATOM 718 C CA . ALA A 1 89 ? 12.951 -11.382 -11.493 1.00 76.12 89 ALA A CA 1
ATOM 719 C C . ALA A 1 89 ? 13.796 -10.104 -11.660 1.00 76.12 89 ALA A C 1
ATOM 721 O O . ALA A 1 89 ? 14.719 -10.063 -12.470 1.00 76.12 89 ALA A O 1
ATOM 722 N N . GLU A 1 90 ? 13.520 -9.069 -10.869 1.00 73.31 90 GLU A N 1
ATOM 723 C CA . GLU A 1 90 ? 14.120 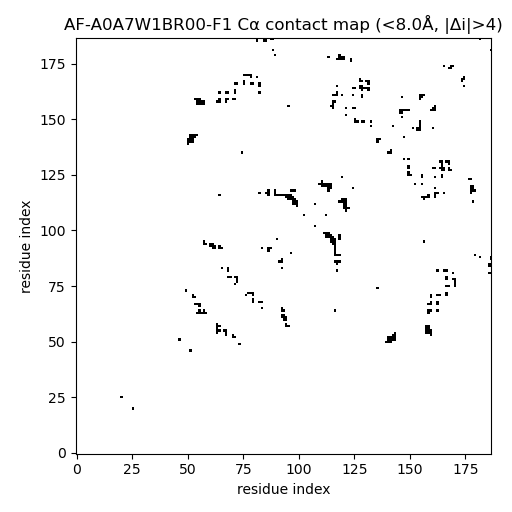-7.737 -11.001 1.00 73.31 90 GLU A CA 1
ATOM 724 C C . GLU A 1 90 ? 15.351 -7.488 -10.112 1.00 73.31 90 GLU A C 1
ATOM 726 O O . GLU A 1 90 ? 15.810 -6.353 -9.956 1.00 73.31 90 GLU A O 1
ATOM 731 N N . GLY A 1 91 ? 15.926 -8.550 -9.544 1.00 62.41 91 GLY A N 1
ATOM 732 C CA . GLY A 1 91 ? 17.108 -8.474 -8.676 1.00 62.41 91 GLY A CA 1
ATOM 733 C C . GLY A 1 91 ? 16.818 -8.719 -7.193 1.00 62.41 91 GLY A C 1
ATOM 734 O O . GLY A 1 91 ? 17.716 -8.578 -6.362 1.00 62.41 91 GLY A O 1
ATOM 735 N N . GLY A 1 92 ? 15.596 -9.137 -6.855 1.00 63.84 92 GLY A N 1
ATOM 736 C CA . GLY A 1 92 ? 15.236 -9.719 -5.566 1.00 63.84 92 GLY A CA 1
ATOM 737 C C . GLY A 1 92 ? 14.443 -8.812 -4.623 1.00 63.84 92 GLY A C 1
ATOM 738 O O . GLY A 1 92 ? 14.191 -7.632 -4.855 1.00 63.84 92 GLY A O 1
ATOM 739 N N . HIS A 1 93 ? 14.077 -9.385 -3.477 1.00 63.16 93 HIS A N 1
ATOM 740 C CA . HIS A 1 93 ? 13.328 -8.712 -2.404 1.00 63.16 93 HIS A CA 1
ATOM 741 C C . HIS A 1 93 ? 14.194 -7.786 -1.542 1.00 63.16 93 HIS A C 1
ATOM 743 O O . HIS A 1 93 ? 13.706 -7.239 -0.560 1.00 63.16 93 HIS A O 1
ATOM 749 N N . GLY A 1 94 ? 15.488 -7.687 -1.865 1.00 56.84 94 GLY A N 1
ATOM 750 C CA . GLY A 1 94 ? 16.548 -7.095 -1.055 1.00 56.84 94 GLY A CA 1
ATOM 751 C C . GLY A 1 94 ? 16.586 -5.570 -1.090 1.00 56.84 94 GLY A C 1
ATOM 752 O O . GLY A 1 94 ? 15.555 -4.913 -0.980 1.00 56.84 94 GLY A O 1
ATOM 753 N N . ARG A 1 95 ? 17.790 -4.982 -1.146 1.00 57.94 95 ARG A N 1
ATOM 754 C CA . ARG A 1 95 ? 17.953 -3.527 -1.013 1.00 57.94 95 ARG A CA 1
ATOM 755 C C . ARG A 1 95 ? 17.369 -2.764 -2.225 1.00 57.94 95 ARG A C 1
ATOM 757 O O . ARG A 1 95 ? 17.159 -3.373 -3.261 1.00 57.94 95 ARG A O 1
ATOM 764 N N . TRP A 1 96 ? 17.077 -1.462 -2.097 1.00 61.31 96 TRP A N 1
ATOM 765 C CA . TRP A 1 96 ? 16.457 -0.659 -3.147 1.00 61.31 96 TRP A CA 1
ATOM 766 C C . TRP A 1 96 ? 17.580 -0.517 -4.142 1.00 61.31 96 TRP A C 1
ATOM 768 O O . TRP A 1 96 ? 18.619 0.064 -3.815 1.00 61.31 96 TRP A O 1
ATOM 778 N N . VAL A 1 97 ? 17.427 -1.162 -5.287 1.00 60.84 97 VAL A N 1
ATOM 779 C CA . VAL A 1 97 ? 18.401 -1.086 -6.361 1.00 60.84 97 VAL A CA 1
ATOM 780 C C . VAL A 1 97 ? 17.812 -0.131 -7.372 1.00 60.84 97 VAL A C 1
ATOM 782 O O . VAL A 1 97 ? 16.684 -0.336 -7.807 1.00 60.84 97 VAL A O 1
ATOM 785 N N . GLY A 1 98 ? 18.542 0.926 -7.700 1.00 59.97 98 GLY A N 1
ATOM 786 C CA . GLY A 1 98 ? 18.246 1.716 -8.882 1.00 59.97 98 GLY A CA 1
ATOM 787 C C . GLY A 1 98 ? 19.024 1.133 -10.051 1.00 59.97 98 GLY A C 1
ATOM 788 O O . GLY A 1 98 ? 20.250 1.057 -9.963 1.00 59.97 98 GLY A O 1
ATOM 789 N N . TYR A 1 99 ? 18.352 0.758 -11.138 1.00 56.69 99 TYR A N 1
ATOM 790 C CA . TYR A 1 99 ? 19.031 0.622 -12.425 1.00 56.69 99 TYR A CA 1
ATOM 791 C C . TYR A 1 99 ? 19.003 1.984 -13.119 1.00 56.69 99 TYR A C 1
ATOM 793 O O . TYR A 1 99 ? 18.165 2.294 -13.959 1.00 56.69 99 TYR A O 1
ATOM 801 N N . GLY A 1 100 ? 19.957 2.832 -12.759 1.00 48.41 100 GLY A N 1
ATOM 802 C CA . GLY A 1 100 ? 20.474 3.780 -13.731 1.00 48.41 100 GLY A CA 1
ATOM 803 C C . GLY A 1 100 ?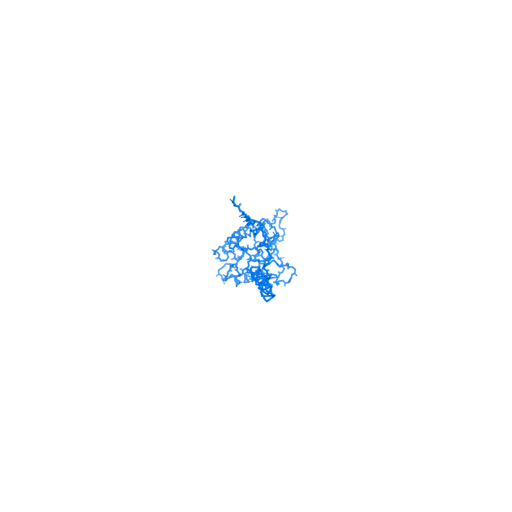 21.478 3.008 -14.568 1.00 48.41 100 GLY A C 1
ATOM 804 O O . GLY A 1 100 ? 22.419 2.449 -14.005 1.00 48.41 100 GLY A O 1
ATOM 805 N N . GLY A 1 101 ? 21.319 2.968 -15.892 1.00 41.97 101 GLY A N 1
ATOM 806 C CA . GLY A 1 101 ? 22.498 2.767 -16.728 1.00 41.97 101 GLY A CA 1
ATOM 807 C C . GLY A 1 101 ? 23.568 3.723 -16.203 1.00 41.97 101 GLY A C 1
ATOM 808 O O . GLY A 1 101 ? 23.291 4.913 -16.035 1.00 41.97 101 GLY A O 1
ATOM 809 N N . GLN A 1 102 ? 24.724 3.189 -15.814 1.00 39.56 102 GLN A N 1
ATOM 810 C CA . GLN A 1 102 ? 25.845 3.985 -15.333 1.00 39.56 102 GLN A CA 1
ATOM 811 C C . GLN A 1 102 ? 26.015 5.181 -16.282 1.00 39.56 102 GLN A C 1
ATOM 813 O O . GLN A 1 102 ? 25.980 5.005 -17.500 1.00 39.56 102 GLN A O 1
ATOM 818 N N . GLY A 1 103 ? 26.041 6.390 -15.715 1.00 39.09 103 GLY A N 1
ATOM 819 C CA . GLY A 1 103 ? 25.698 7.620 -16.423 1.00 39.09 103 GLY A CA 1
ATOM 820 C C . GLY A 1 103 ? 26.393 7.781 -17.773 1.00 39.09 103 GLY A C 1
ATOM 821 O O . GLY A 1 103 ? 27.576 8.089 -17.832 1.00 39.09 103 GLY A O 1
ATOM 822 N N . TYR A 1 104 ? 25.625 7.680 -18.857 1.00 38.06 104 TYR A N 1
ATOM 823 C CA . TYR A 1 104 ? 26.042 8.234 -20.148 1.00 38.06 104 TY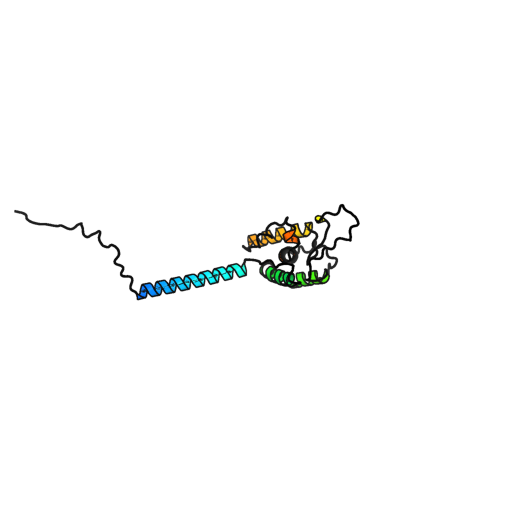R A CA 1
ATOM 824 C C . TYR A 1 104 ? 25.845 9.754 -20.204 1.00 38.06 104 TYR A C 1
ATOM 826 O O . TYR A 1 104 ? 26.227 10.395 -21.181 1.00 38.06 104 TYR A O 1
ATOM 834 N N . SER A 1 105 ? 25.222 10.351 -19.182 1.00 37.88 105 SER A N 1
ATOM 835 C CA . SER A 1 105 ? 24.865 11.759 -19.217 1.00 37.88 105 SER A CA 1
ATOM 836 C C . SER A 1 105 ? 24.580 12.339 -17.835 1.00 37.88 105 SER A C 1
ATOM 838 O O . SER A 1 105 ? 23.785 11.795 -17.074 1.00 37.88 105 SER A O 1
ATOM 84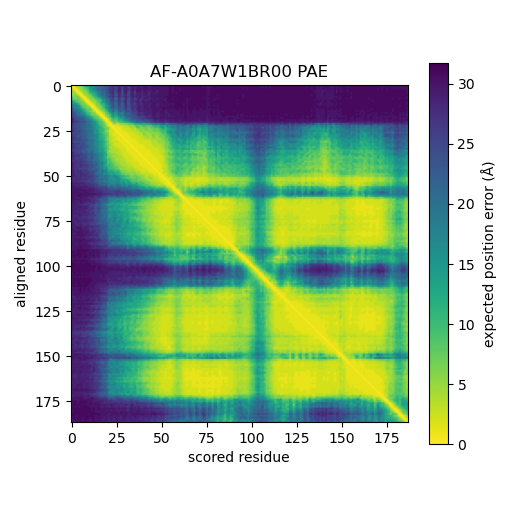0 N N . THR A 1 106 ? 25.169 13.498 -17.549 1.00 44.84 106 THR A N 1
ATOM 841 C CA . THR A 1 106 ? 24.868 14.355 -16.390 1.00 44.84 106 THR A CA 1
ATOM 842 C C . THR A 1 106 ? 23.487 15.026 -16.468 1.00 44.84 106 THR A C 1
ATOM 844 O O . THR A 1 106 ? 23.129 15.780 -15.567 1.00 44.84 106 THR A O 1
ATOM 847 N N . TRP A 1 107 ? 22.706 14.766 -17.526 1.00 43.12 107 TRP A N 1
ATOM 848 C CA . TRP A 1 107 ? 21.375 15.342 -17.746 1.00 43.12 107 TRP A CA 1
ATOM 849 C C . TRP A 1 107 ? 20.213 14.442 -17.300 1.00 43.12 107 TRP A C 1
ATOM 851 O O . TRP A 1 107 ? 19.072 14.906 -17.299 1.00 43.12 107 TRP A O 1
ATOM 861 N N . LEU A 1 108 ? 20.474 13.179 -16.936 1.00 45.16 108 LEU A N 1
ATOM 862 C CA . LEU A 1 108 ? 19.435 12.251 -16.479 1.00 45.16 108 LEU A CA 1
ATOM 863 C C . LEU A 1 108 ? 18.897 12.709 -15.120 1.00 45.16 108 LEU A C 1
ATOM 865 O O . LEU A 1 108 ? 19.638 12.795 -14.141 1.00 45.16 108 LEU A O 1
ATOM 869 N N . ARG A 1 109 ? 17.602 13.028 -15.073 1.00 53.03 109 ARG A N 1
ATOM 870 C CA . ARG A 1 109 ? 16.896 13.384 -13.834 1.00 53.03 109 ARG A CA 1
ATOM 871 C C . ARG A 1 109 ? 16.390 12.103 -13.169 1.00 53.03 109 ARG A C 1
ATOM 873 O O . ARG A 1 109 ? 16.237 11.086 -13.838 1.00 53.03 109 ARG A O 1
ATOM 880 N N . ASP A 1 110 ? 16.046 12.147 -11.880 1.00 52.94 110 ASP A N 1
ATOM 881 C CA . ASP A 1 110 ? 15.473 10.990 -11.158 1.00 52.94 110 ASP A CA 1
ATOM 882 C C . ASP A 1 110 ? 14.256 10.367 -11.883 1.00 52.94 110 ASP A C 1
ATOM 884 O O . ASP A 1 110 ? 14.010 9.166 -11.781 1.00 52.94 110 ASP A O 1
ATOM 888 N N . SER A 1 111 ? 13.543 11.147 -12.707 1.00 53.31 111 SER A N 1
ATOM 889 C CA . SER A 1 111 ? 12.461 10.683 -13.587 1.00 53.31 111 SER A CA 1
ATOM 890 C C . SER A 1 111 ? 12.863 9.630 -14.626 1.00 53.31 111 SER A C 1
ATOM 892 O O . SER A 1 111 ? 11.991 8.913 -15.119 1.00 53.31 111 SER A O 1
ATOM 894 N N . ASP A 1 112 ? 14.151 9.536 -14.955 1.00 56.34 112 ASP A N 1
ATOM 895 C CA . ASP A 1 112 ? 14.699 8.632 -15.970 1.00 56.34 112 ASP A CA 1
ATOM 896 C C . ASP A 1 112 ? 15.295 7.357 -15.361 1.00 56.34 112 ASP A C 1
ATOM 898 O O . ASP A 1 112 ? 15.779 6.481 -16.079 1.00 56.34 112 ASP A O 1
ATOM 902 N N . THR A 1 113 ? 15.239 7.238 -14.033 1.00 65.81 113 THR A N 1
ATOM 903 C CA . THR A 1 113 ? 15.736 6.080 -13.295 1.00 65.81 113 THR A CA 1
ATOM 904 C C . THR A 1 113 ? 14.609 5.093 -12.996 1.00 65.81 113 THR A C 1
ATOM 906 O O . THR A 1 113 ? 13.468 5.467 -12.708 1.00 65.81 113 THR A O 1
ATOM 909 N N . VAL A 1 114 ? 14.928 3.806 -13.103 1.00 76.00 114 VAL A N 1
ATOM 910 C CA . VAL A 1 114 ? 14.096 2.698 -12.621 1.00 76.00 114 VAL A CA 1
ATOM 911 C C . VAL A 1 114 ? 14.653 2.238 -11.284 1.00 76.00 114 VAL A C 1
ATOM 913 O O . VAL A 1 114 ? 15.872 2.244 -11.086 1.00 76.00 114 VAL A O 1
ATOM 916 N N . GLY A 1 115 ? 13.780 1.910 -10.336 1.00 75.62 115 GLY A N 1
ATOM 917 C CA . GLY A 1 115 ? 14.257 1.575 -9.004 1.00 75.62 115 GLY A CA 1
ATOM 918 C C . GLY A 1 115 ? 13.245 0.921 -8.081 1.00 75.62 115 GLY A C 1
ATOM 919 O O . GLY A 1 115 ? 12.029 1.060 -8.233 1.00 75.62 115 GLY A O 1
ATOM 920 N N . GLY A 1 116 ? 13.788 0.227 -7.085 1.00 78.06 116 GLY A N 1
ATOM 921 C CA . GLY A 1 116 ? 13.036 -0.425 -6.018 1.00 78.06 116 GLY A CA 1
ATOM 922 C C . GLY A 1 116 ? 12.660 -1.867 -6.324 1.00 78.06 116 GLY A C 1
ATOM 923 O O . GLY A 1 116 ? 13.151 -2.467 -7.272 1.00 78.06 116 GLY A O 1
ATOM 924 N N . ASN A 1 117 ? 11.800 -2.440 -5.482 1.00 81.50 117 ASN A N 1
ATOM 925 C CA . ASN A 1 117 ? 11.463 -3.861 -5.557 1.00 81.50 117 ASN A CA 1
ATOM 926 C C . ASN A 1 117 ? 10.698 -4.251 -6.821 1.00 81.50 117 ASN A C 1
ATOM 928 O O . ASN A 1 117 ? 10.789 -5.408 -7.196 1.00 81.50 117 ASN A O 1
ATOM 932 N N . LEU A 1 118 ? 9.960 -3.322 -7.437 1.00 81.75 118 LEU A N 1
ATOM 933 C CA . LEU A 1 118 ? 9.297 -3.531 -8.731 1.00 81.75 118 LEU A CA 1
ATOM 934 C C . LEU A 1 118 ? 9.951 -2.735 -9.866 1.00 81.75 118 LEU A C 1
ATOM 936 O O . LEU A 1 118 ? 9.390 -2.588 -10.951 1.00 81.75 118 LEU A O 1
ATOM 940 N N . GLN A 1 119 ? 11.090 -2.107 -9.558 1.00 80.12 119 GLN A N 1
ATOM 941 C CA . GLN A 1 119 ? 11.891 -1.327 -10.488 1.00 80.12 119 GLN A CA 1
ATOM 942 C C . GLN A 1 119 ? 11.103 -0.280 -11.308 1.00 80.12 119 GLN A C 1
ATOM 944 O O . GLN A 1 119 ? 11.475 0.093 -12.413 1.00 80.12 119 GLN A O 1
ATOM 949 N N . PHE A 1 120 ? 10.014 0.276 -10.774 1.00 78.94 120 PHE A N 1
ATOM 950 C CA . PHE A 1 120 ? 9.236 1.273 -11.505 1.00 78.94 120 PHE A CA 1
ATOM 951 C C . PHE A 1 120 ? 10.083 2.477 -11.933 1.00 78.94 120 PHE A C 1
ATOM 953 O O . PHE A 1 120 ? 10.829 3.037 -11.126 1.00 78.94 120 PHE A O 1
ATOM 960 N N . ARG A 1 121 ? 9.845 2.972 -13.156 1.00 79.31 121 ARG A N 1
ATOM 961 C CA . ARG A 1 121 ? 10.130 4.377 -13.479 1.00 79.31 121 ARG A CA 1
ATOM 962 C C . ARG A 1 121 ? 9.296 5.267 -12.570 1.00 79.31 121 ARG A C 1
ATOM 964 O O . ARG A 1 121 ? 8.114 4.985 -12.354 1.00 79.31 121 ARG A O 1
ATOM 971 N N . PHE A 1 122 ? 9.869 6.372 -12.102 1.00 79.62 122 PHE A N 1
ATOM 972 C CA . PHE A 1 122 ? 9.175 7.275 -11.181 1.00 79.62 122 PHE A CA 1
ATOM 973 C C . PHE A 1 122 ? 7.829 7.792 -11.732 1.00 79.62 122 PHE A C 1
ATOM 975 O O . PHE A 1 122 ? 6.840 7.876 -11.004 1.00 79.62 122 PHE A O 1
ATOM 982 N N . SER A 1 123 ? 7.747 8.085 -13.034 1.00 78.44 123 SER A N 1
ATOM 983 C CA . SER A 1 123 ? 6.513 8.550 -13.684 1.00 78.44 123 SER A CA 1
ATOM 984 C C . SER A 1 123 ? 5.402 7.493 -13.693 1.00 78.44 123 SER A C 1
ATOM 986 O O . SER A 1 123 ? 4.265 7.801 -13.324 1.00 78.44 123 SER A O 1
ATOM 988 N N . THR A 1 124 ? 5.727 6.246 -14.051 1.00 80.94 124 THR A N 1
ATOM 989 C CA . THR A 1 124 ? 4.795 5.110 -13.981 1.00 80.94 124 THR A CA 1
ATOM 990 C C . THR A 1 124 ? 4.357 4.874 -12.544 1.00 80.94 124 THR A C 1
ATOM 992 O O . THR A 1 124 ? 3.156 4.804 -12.274 1.00 80.94 124 THR A O 1
ATOM 995 N N . PHE A 1 125 ? 5.321 4.806 -11.617 1.00 85.81 125 PHE A N 1
ATOM 996 C CA . PHE A 1 125 ? 5.052 4.644 -10.193 1.00 85.81 125 PHE A CA 1
ATOM 997 C C . PHE A 1 125 ? 4.020 5.664 -9.722 1.00 85.81 125 PHE A C 1
ATOM 999 O O . PHE A 1 125 ? 2.984 5.287 -9.188 1.00 85.81 125 PHE A O 1
ATOM 1006 N N . ARG A 1 126 ? 4.259 6.952 -9.984 1.00 87.12 126 ARG A N 1
ATOM 1007 C CA . ARG A 1 126 ? 3.380 8.045 -9.561 1.00 87.12 126 ARG A CA 1
ATOM 1008 C C . ARG A 1 126 ? 1.950 7.881 -10.071 1.00 87.12 126 ARG A C 1
ATOM 1010 O O . ARG A 1 126 ? 1.003 8.142 -9.327 1.00 87.12 126 ARG A O 1
ATOM 1017 N N . GLY A 1 127 ? 1.783 7.462 -11.325 1.00 86.75 127 GLY A N 1
ATOM 1018 C CA . GLY A 1 127 ? 0.470 7.200 -11.913 1.00 86.75 127 GLY A CA 1
ATOM 1019 C C . GLY A 1 127 ? -0.266 6.071 -11.192 1.00 86.75 127 GLY A C 1
ATOM 1020 O O . GLY A 1 127 ? -1.383 6.271 -10.711 1.00 86.75 127 GLY A O 1
ATOM 1021 N N . MET A 1 128 ? 0.388 4.916 -11.064 1.00 89.38 128 MET A N 1
ATOM 1022 C CA . MET A 1 128 ? -0.158 3.719 -10.413 1.00 89.38 128 MET A CA 1
ATOM 1023 C C . MET A 1 128 ? -0.455 3.960 -8.933 1.00 89.38 128 MET A C 1
ATOM 1025 O O . MET A 1 128 ? -1.538 3.662 -8.434 1.00 89.38 128 MET A O 1
ATOM 1029 N N . TYR A 1 129 ? 0.495 4.574 -8.236 1.00 91.94 129 TYR A N 1
ATOM 1030 C CA . TYR A 1 129 ? 0.419 4.841 -6.813 1.00 91.94 129 TYR A CA 1
ATOM 1031 C C . TYR A 1 129 ? -0.696 5.831 -6.473 1.00 91.94 129 TYR A C 1
ATOM 1033 O O . TYR A 1 129 ? -1.460 5.602 -5.539 1.00 91.94 129 TYR A O 1
ATOM 1041 N N . ARG A 1 130 ? -0.882 6.889 -7.277 1.00 93.38 130 ARG A N 1
ATOM 1042 C CA . ARG A 1 130 ? -2.023 7.804 -7.116 1.00 93.38 130 ARG A CA 1
ATOM 1043 C C . ARG A 1 130 ? -3.353 7.055 -7.178 1.00 93.38 130 ARG A C 1
ATOM 1045 O O . ARG A 1 130 ? -4.209 7.267 -6.325 1.00 93.38 130 ARG A O 1
ATOM 1052 N N . ARG A 1 131 ? -3.517 6.161 -8.155 1.00 93.06 131 ARG A N 1
ATOM 1053 C CA . ARG A 1 131 ? -4.746 5.372 -8.305 1.00 93.06 131 ARG A CA 1
ATOM 1054 C C . ARG A 1 131 ? -4.940 4.383 -7.158 1.00 93.06 131 ARG A C 1
ATOM 1056 O O . ARG A 1 131 ? -6.062 4.232 -6.678 1.00 93.06 131 ARG A O 1
ATOM 1063 N N . ALA A 1 132 ? -3.855 3.778 -6.674 1.00 94.06 132 ALA A N 1
ATOM 1064 C CA . ALA A 1 132 ? -3.875 2.951 -5.474 1.00 94.06 132 ALA A CA 1
ATOM 1065 C C . ALA A 1 132 ? -4.374 3.749 -4.257 1.00 94.06 132 ALA A C 1
ATOM 1067 O O . ALA A 1 132 ? -5.275 3.297 -3.553 1.00 94.06 132 ALA A O 1
ATOM 1068 N N . LEU A 1 133 ? -3.845 4.958 -4.041 1.00 95.19 133 LEU A N 1
ATOM 1069 C CA . LEU A 1 133 ? -4.267 5.846 -2.955 1.00 95.19 133 LEU A CA 1
ATOM 1070 C C . LEU A 1 133 ? -5.736 6.261 -3.075 1.00 95.19 133 LEU A C 1
ATOM 1072 O O . LEU A 1 133 ? -6.449 6.254 -2.073 1.00 95.19 133 LEU A O 1
ATOM 1076 N N . ASP A 1 134 ? -6.212 6.588 -4.275 1.00 94.81 134 ASP A N 1
ATOM 1077 C CA . ASP A 1 134 ? -7.623 6.921 -4.495 1.00 94.81 134 ASP 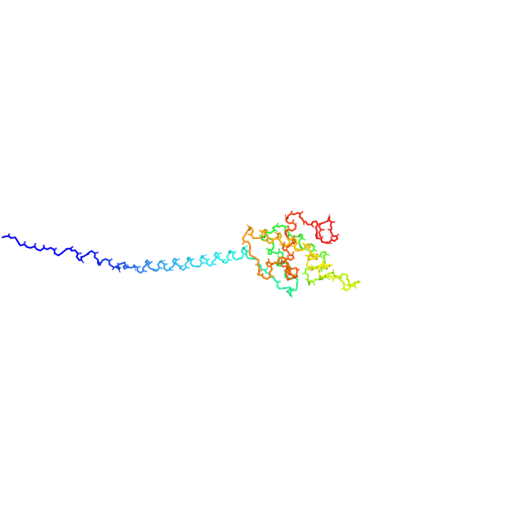A CA 1
ATOM 1078 C C . ASP A 1 134 ? -8.535 5.723 -4.179 1.00 94.81 134 ASP A C 1
ATOM 1080 O O . ASP A 1 134 ? -9.548 5.876 -3.491 1.00 94.81 134 ASP A O 1
ATOM 1084 N N . HIS A 1 135 ? -8.136 4.511 -4.580 1.00 94.88 135 HIS A N 1
ATOM 1085 C CA . HIS A 1 135 ? -8.856 3.286 -4.230 1.00 94.88 135 HIS A CA 1
ATOM 1086 C C . HIS A 1 135 ? -8.872 3.044 -2.713 1.00 94.88 135 HIS A C 1
ATOM 1088 O O . HIS A 1 135 ? -9.925 2.762 -2.140 1.00 94.88 135 HIS A O 1
ATOM 1094 N N . LEU A 1 136 ? -7.730 3.197 -2.040 1.00 94.44 136 LEU A N 1
ATOM 1095 C CA . LEU A 1 136 ? -7.619 3.061 -0.586 1.00 94.44 136 LEU A CA 1
ATOM 1096 C C . LEU A 1 136 ? -8.534 4.040 0.153 1.00 94.44 136 LEU A C 1
ATOM 1098 O O . LEU A 1 136 ? -9.259 3.630 1.059 1.00 94.44 136 LEU A O 1
ATOM 1102 N N . ARG A 1 137 ? -8.547 5.312 -0.271 1.00 94.12 137 ARG A N 1
ATOM 1103 C CA . ARG A 1 137 ? -9.425 6.351 0.287 1.00 94.12 137 ARG A CA 1
ATOM 1104 C C . ARG A 1 137 ? -10.896 5.981 0.134 1.00 94.12 137 ARG A C 1
ATOM 1106 O O . ARG A 1 137 ? -11.643 6.127 1.092 1.00 94.12 137 ARG A O 1
ATOM 1113 N N . SER A 1 138 ? -11.295 5.449 -1.025 1.00 94.12 138 SER A N 1
ATOM 1114 C CA . SER A 1 138 ? -12.683 5.022 -1.272 1.00 94.12 138 SER A CA 1
ATOM 1115 C C . SER A 1 138 ? -13.151 3.860 -0.383 1.00 94.12 138 SER A C 1
ATOM 1117 O O . SER A 1 138 ? -14.348 3.623 -0.259 1.00 94.12 138 SER A O 1
ATOM 1119 N N . ARG A 1 139 ? -12.211 3.136 0.239 1.00 90.94 139 ARG A N 1
ATOM 1120 C CA . ARG A 1 139 ? -12.460 1.975 1.110 1.00 90.94 139 ARG A CA 1
ATOM 1121 C C . ARG A 1 139 ? -12.022 2.216 2.557 1.00 90.94 139 ARG A C 1
ATOM 1123 O O . ARG A 1 139 ? -11.823 1.258 3.300 1.00 90.94 139 ARG A O 1
ATOM 1130 N N . ASP A 1 140 ? -11.828 3.482 2.928 1.00 90.75 140 ASP A N 1
ATOM 1131 C CA . ASP A 1 140 ? -11.427 3.938 4.263 1.00 90.75 140 ASP A CA 1
ATOM 1132 C C . ASP A 1 140 ? -10.090 3.394 4.791 1.00 90.75 140 ASP A C 1
ATOM 1134 O O . ASP A 1 140 ? -9.775 3.537 5.978 1.00 90.75 140 ASP A O 1
ATOM 1138 N N . PHE A 1 141 ? -9.245 2.848 3.915 1.00 93.19 141 PHE A N 1
ATOM 1139 C CA . PHE A 1 141 ? -7.893 2.471 4.300 1.00 93.19 141 PHE A CA 1
ATOM 1140 C C . PHE A 1 141 ? -7.037 3.714 4.563 1.00 93.19 141 PHE A C 1
ATOM 1142 O O . PHE A 1 141 ? -7.110 4.726 3.861 1.00 93.19 141 PHE A O 1
ATOM 1149 N N . LYS A 1 142 ? -6.191 3.631 5.589 1.00 92.38 142 LYS A N 1
ATOM 1150 C CA . LYS A 1 142 ? -5.262 4.684 5.994 1.00 92.38 142 LYS A CA 1
ATOM 1151 C C . LYS A 1 142 ? -3.838 4.264 5.663 1.00 92.38 142 LYS A C 1
ATOM 1153 O O . LYS A 1 142 ? -3.391 3.188 6.052 1.00 92.38 142 LYS A O 1
ATOM 1158 N N . VAL A 1 143 ? -3.129 5.151 4.976 1.00 91.31 143 VAL A N 1
ATOM 1159 C CA . VAL A 1 143 ? -1.707 5.013 4.645 1.00 91.31 143 VAL A CA 1
ATOM 1160 C C . VAL A 1 143 ? -0.887 5.903 5.590 1.00 91.31 143 VAL A C 1
ATOM 1162 O O . VAL A 1 143 ? -1.381 6.986 5.960 1.00 91.31 143 VAL A O 1
ATOM 1165 N N . PRO A 1 144 ? 0.328 5.474 5.996 1.00 90.69 144 PRO A N 1
ATOM 1166 C CA . PRO A 1 144 ? 1.256 6.295 6.768 1.00 90.69 144 PRO A CA 1
ATOM 1167 C C . PRO A 1 144 ? 1.456 7.675 6.144 1.00 90.69 144 PRO A C 1
ATOM 1169 O O . PRO A 1 144 ? 1.451 7.818 4.924 1.00 90.69 144 PRO A O 1
ATOM 1172 N N . GLU A 1 145 ? 1.580 8.695 6.990 1.00 89.19 145 GLU A N 1
ATOM 1173 C CA . GLU A 1 145 ? 1.534 10.097 6.568 1.00 89.19 145 GLU A CA 1
ATOM 1174 C C . GLU A 1 145 ? 2.602 10.450 5.531 1.00 89.19 145 GLU A C 1
ATOM 1176 O O . GLU A 1 145 ? 2.271 11.049 4.509 1.00 89.19 145 GLU A O 1
ATOM 1181 N N . HIS A 1 146 ? 3.829 9.968 5.729 1.00 85.56 146 HIS A N 1
ATOM 1182 C CA . HIS A 1 146 ? 4.971 10.174 4.833 1.00 85.56 146 HIS A CA 1
ATOM 1183 C C . HIS A 1 146 ? 4.839 9.493 3.464 1.00 85.56 146 HIS A C 1
ATOM 1185 O O . HIS A 1 146 ? 5.708 9.649 2.619 1.00 85.56 146 HIS A O 1
ATOM 1191 N N . LEU A 1 147 ? 3.772 8.723 3.233 1.00 89.00 147 LEU A N 1
ATOM 1192 C CA . LEU A 1 147 ? 3.501 8.056 1.959 1.00 89.00 147 LEU A CA 1
ATOM 1193 C C . LEU A 1 147 ? 2.217 8.564 1.290 1.00 89.00 147 LEU A C 1
ATOM 1195 O O . LEU A 1 147 ? 1.787 8.011 0.281 1.00 89.00 147 LEU A O 1
ATOM 1199 N N . ARG A 1 148 ? 1.540 9.577 1.842 1.00 87.12 148 ARG A N 1
ATOM 1200 C CA . ARG A 1 148 ? 0.233 10.025 1.321 1.00 87.12 148 ARG A CA 1
ATOM 1201 C C . ARG A 1 148 ? 0.319 10.839 0.036 1.00 87.12 148 ARG A C 1
ATOM 1203 O O . ARG A 1 148 ? -0.701 10.949 -0.651 1.00 87.12 148 ARG A O 1
ATOM 1210 N N . ASP A 1 149 ? 1.476 11.419 -0.264 1.00 81.12 149 ASP A N 1
ATOM 1211 C CA . ASP A 1 149 ? 1.679 12.203 -1.476 1.00 81.12 149 ASP A CA 1
ATOM 1212 C C . ASP A 1 149 ? 2.245 11.321 -2.602 1.00 81.12 149 ASP A C 1
ATOM 1214 O O . ASP A 1 149 ? 3.351 10.792 -2.487 1.00 81.12 149 ASP A O 1
ATOM 1218 N N . PRO A 1 150 ? 1.517 11.146 -3.720 1.00 66.25 150 PRO A N 1
ATOM 1219 C CA . PRO A 1 150 ? 2.025 10.399 -4.860 1.00 66.25 150 PRO A CA 1
ATOM 1220 C C . PRO A 1 150 ? 3.151 11.105 -5.631 1.00 66.25 150 PRO A C 1
ATOM 1222 O O . PRO A 1 150 ? 3.722 10.504 -6.536 1.00 66.25 150 PRO A O 1
ATOM 1225 N N . GLY A 1 151 ? 3.429 12.381 -5.359 1.00 66.44 151 GLY A N 1
ATOM 1226 C CA . GLY A 1 151 ? 4.562 13.117 -5.922 1.00 66.44 151 GLY A CA 1
ATOM 1227 C C . GLY A 1 151 ? 5.882 12.935 -5.174 1.00 66.44 151 GLY A C 1
ATOM 1228 O O . GLY A 1 151 ? 6.879 13.481 -5.637 1.00 66.44 151 GLY A O 1
ATOM 1229 N N . ASP A 1 152 ? 5.886 12.205 -4.061 1.00 69.00 152 ASP A N 1
ATOM 1230 C CA . ASP A 1 152 ? 7.030 12.108 -3.157 1.00 69.00 152 ASP A CA 1
ATOM 1231 C C . ASP A 1 152 ? 7.971 10.949 -3.537 1.00 69.00 152 ASP A C 1
ATOM 1233 O O . ASP A 1 152 ? 7.537 9.814 -3.779 1.00 69.00 152 ASP A O 1
ATOM 1237 N N . ASP A 1 153 ? 9.274 11.227 -3.583 1.00 78.19 153 ASP A N 1
ATOM 1238 C CA . ASP A 1 153 ? 10.305 10.220 -3.833 1.00 78.19 153 ASP A CA 1
ATOM 1239 C C . ASP A 1 153 ? 10.406 9.226 -2.668 1.00 78.19 153 ASP A C 1
ATOM 1241 O O . ASP A 1 153 ? 10.746 8.058 -2.878 1.00 78.19 153 ASP A O 1
ATOM 1245 N N . VAL A 1 154 ? 10.007 9.643 -1.462 1.00 83.06 154 VAL A N 1
ATOM 1246 C CA . VAL A 1 154 ? 9.906 8.787 -0.277 1.00 83.06 154 VAL A CA 1
ATOM 1247 C C . VAL A 1 154 ? 8.978 7.604 -0.541 1.00 83.06 154 VAL A C 1
ATOM 1249 O O . VAL A 1 154 ? 9.340 6.459 -0.257 1.00 83.06 154 VAL A O 1
ATOM 1252 N N . ALA A 1 155 ? 7.809 7.842 -1.145 1.00 86.19 155 ALA A N 1
ATOM 1253 C CA . ALA A 1 155 ? 6.866 6.773 -1.451 1.00 86.19 155 ALA A CA 1
ATOM 1254 C C . ALA A 1 155 ? 7.425 5.799 -2.489 1.00 86.19 155 ALA A C 1
ATOM 1256 O O . ALA A 1 155 ? 7.307 4.582 -2.325 1.00 86.19 155 ALA A O 1
ATOM 1257 N N . TRP A 1 156 ? 8.099 6.323 -3.510 1.00 83.56 156 TRP A N 1
ATOM 1258 C CA . TRP A 1 156 ? 8.747 5.513 -4.539 1.00 83.56 156 TRP A CA 1
ATOM 1259 C C . TRP A 1 156 ? 9.910 4.675 -3.997 1.00 83.56 156 TRP A C 1
ATOM 1261 O O . TRP A 1 156 ? 10.122 3.546 -4.440 1.00 83.56 156 TRP A O 1
ATOM 1271 N N . ARG A 1 157 ? 10.647 5.183 -3.008 1.00 82.31 157 ARG A N 1
ATOM 1272 C CA . ARG A 1 157 ? 11.735 4.452 -2.340 1.00 82.31 157 ARG A CA 1
ATOM 1273 C C . ARG A 1 157 ? 11.241 3.489 -1.253 1.00 82.31 157 ARG A C 1
ATOM 1275 O O . ARG A 1 157 ? 12.020 2.662 -0.782 1.00 82.31 157 ARG A O 1
ATOM 1282 N N . SER A 1 158 ? 9.970 3.564 -0.859 1.00 85.38 158 SER A N 1
ATOM 1283 C CA . SER A 1 158 ? 9.386 2.697 0.171 1.00 85.38 158 SER A CA 1
ATOM 1284 C C . SER A 1 158 ? 8.926 1.344 -0.383 1.00 85.38 158 SER A C 1
ATOM 1286 O O . SER A 1 158 ? 8.395 1.247 -1.493 1.00 85.38 158 SER A O 1
ATOM 1288 N N . ALA A 1 159 ? 9.064 0.291 0.428 1.00 88.50 159 ALA A N 1
ATOM 1289 C CA . ALA A 1 159 ? 8.549 -1.033 0.088 1.00 88.50 159 ALA A CA 1
ATOM 1290 C C . ALA A 1 159 ? 7.014 -1.027 -0.014 1.00 88.50 159 ALA A C 1
ATOM 1292 O O . ALA A 1 159 ? 6.458 -1.589 -0.958 1.00 88.50 159 ALA A O 1
ATOM 1293 N N . LEU A 1 160 ? 6.326 -0.353 0.920 1.00 91.50 160 LEU A N 1
ATOM 1294 C CA . LEU A 1 160 ? 4.867 -0.247 0.899 1.00 91.50 160 LEU A CA 1
ATOM 1295 C C . 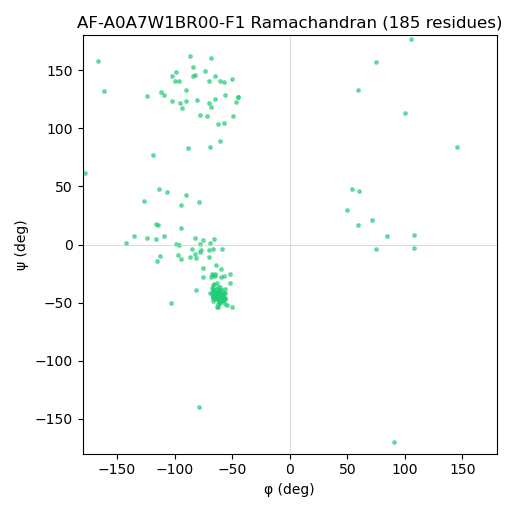LEU A 1 160 ? 4.362 0.522 -0.323 1.00 91.50 160 LEU A C 1
ATOM 1297 O O . LEU A 1 160 ? 3.407 0.084 -0.958 1.00 91.50 160 LEU A O 1
ATOM 1301 N N . GLY A 1 161 ? 4.994 1.640 -0.677 1.00 91.12 161 GLY A N 1
ATOM 1302 C CA . GLY A 1 161 ? 4.607 2.427 -1.843 1.00 91.12 161 GLY A CA 1
ATOM 1303 C C . GLY A 1 161 ? 4.749 1.629 -3.136 1.00 91.12 161 GLY A C 1
ATOM 1304 O O . GLY A 1 161 ? 3.799 1.551 -3.916 1.00 91.12 161 GLY A O 1
ATOM 1305 N N . GLN A 1 162 ? 5.894 0.968 -3.332 1.00 88.69 162 GLN A N 1
ATOM 1306 C CA . GLN A 1 162 ? 6.133 0.074 -4.473 1.00 88.69 162 GLN A CA 1
ATOM 1307 C C . GLN A 1 162 ? 5.083 -1.044 -4.535 1.00 88.69 162 GLN A C 1
ATOM 1309 O O . GLN A 1 162 ? 4.456 -1.247 -5.576 1.00 88.69 162 GLN A O 1
ATOM 1314 N N . ALA A 1 163 ? 4.818 -1.713 -3.409 1.00 92.12 163 ALA A N 1
ATOM 1315 C CA . ALA A 1 163 ? 3.824 -2.779 -3.336 1.00 92.12 163 ALA A CA 1
ATOM 1316 C C . ALA A 1 163 ? 2.406 -2.266 -3.634 1.00 92.12 163 ALA A C 1
ATOM 1318 O O . ALA A 1 163 ? 1.644 -2.950 -4.309 1.00 92.12 163 ALA A O 1
ATOM 1319 N N . LEU A 1 164 ? 2.043 -1.064 -3.179 1.00 94.19 164 LEU A N 1
ATOM 1320 C CA . LEU A 1 164 ? 0.739 -0.453 -3.446 1.00 94.19 164 LEU A CA 1
ATOM 1321 C C . LEU A 1 164 ? 0.549 -0.113 -4.923 1.00 94.19 164 LEU A C 1
ATOM 1323 O O . LEU A 1 164 ? -0.509 -0.404 -5.483 1.00 94.19 164 LEU A O 1
ATOM 1327 N N . ALA A 1 165 ? 1.567 0.474 -5.553 1.00 91.56 165 ALA A N 1
ATOM 1328 C CA . ALA A 1 165 ? 1.550 0.777 -6.979 1.00 91.56 165 ALA A CA 1
ATOM 1329 C C . ALA A 1 165 ? 1.399 -0.505 -7.814 1.00 91.56 165 ALA A C 1
ATOM 1331 O O . ALA A 1 165 ? 0.493 -0.596 -8.642 1.00 91.56 165 ALA A O 1
ATOM 1332 N N . GLY A 1 166 ? 2.228 -1.521 -7.549 1.00 90.38 166 GLY A N 1
ATOM 1333 C CA . GLY A 1 166 ? 2.155 -2.806 -8.247 1.00 90.38 166 GLY A CA 1
ATOM 1334 C C . GLY A 1 166 ? 0.874 -3.582 -7.955 1.00 90.38 166 GLY A C 1
ATOM 1335 O O . GLY A 1 166 ? 0.272 -4.151 -8.861 1.00 90.38 166 GLY A O 1
ATOM 1336 N N . GLY A 1 167 ? 0.419 -3.576 -6.702 1.00 93.00 167 GLY A N 1
ATOM 1337 C CA . GLY A 1 167 ? -0.801 -4.258 -6.284 1.00 93.00 167 GLY A CA 1
ATOM 1338 C C . GLY A 1 167 ? -2.024 -3.686 -6.989 1.00 93.00 167 GLY A C 1
ATOM 1339 O O . GLY A 1 167 ? -2.841 -4.447 -7.501 1.00 93.00 167 GLY A O 1
ATOM 1340 N N . TRP A 1 168 ? -2.122 -2.358 -7.095 1.00 93.19 168 TRP A N 1
ATOM 1341 C CA . TRP A 1 168 ? -3.189 -1.723 -7.866 1.00 93.19 168 TRP A CA 1
ATOM 1342 C C . TRP A 1 168 ? -3.089 -2.038 -9.359 1.00 93.19 168 TRP A C 1
ATOM 1344 O O . TRP A 1 168 ? -4.098 -2.406 -9.960 1.00 93.19 168 TRP A O 1
ATOM 1354 N N . ALA A 1 169 ? -1.893 -1.925 -9.949 1.00 89.50 169 ALA A N 1
ATOM 1355 C CA . ALA A 1 169 ? -1.663 -2.211 -11.365 1.00 89.50 169 ALA A CA 1
ATOM 1356 C C . ALA A 1 169 ? -2.141 -3.625 -11.719 1.00 89.50 169 ALA A C 1
ATOM 1358 O O . ALA A 1 169 ? -3.007 -3.797 -12.575 1.00 89.50 169 ALA A O 1
ATOM 1359 N N . ARG A 1 170 ? -1.686 -4.627 -10.959 1.00 90.12 170 ARG A N 1
ATOM 1360 C CA . ARG A 1 170 ? -2.081 -6.020 -11.162 1.00 90.12 170 ARG A CA 1
ATOM 1361 C C . ARG A 1 170 ? -3.568 -6.257 -10.919 1.00 90.12 170 ARG A C 1
ATOM 1363 O O . ARG A 1 170 ? -4.215 -6.938 -11.706 1.00 90.12 170 ARG A O 1
ATOM 1370 N N . TRP A 1 171 ? -4.117 -5.724 -9.829 1.00 92.25 171 TRP A N 1
ATOM 1371 C CA . TRP A 1 171 ? -5.523 -5.934 -9.472 1.00 92.25 171 TRP A CA 1
ATOM 1372 C C . TRP A 1 171 ? -6.490 -5.288 -10.470 1.00 92.25 171 TRP A C 1
ATOM 1374 O O . TRP A 1 171 ? -7.556 -5.836 -10.735 1.00 92.25 171 TRP A O 1
ATOM 1384 N N . SER A 1 172 ? -6.116 -4.139 -11.035 1.00 89.62 172 SER A N 1
ATOM 1385 C CA . SER A 1 172 ? -6.915 -3.436 -12.044 1.00 89.62 172 SER A CA 1
ATOM 1386 C C . SER A 1 172 ? -6.730 -3.972 -13.468 1.00 89.62 172 SER A C 1
ATOM 1388 O O . SER A 1 172 ? -7.476 -3.559 -14.353 1.00 89.62 172 SER A O 1
ATOM 1390 N N . GLY A 1 173 ? -5.768 -4.875 -13.694 1.00 83.69 173 GLY A N 1
ATOM 1391 C CA . GLY A 1 173 ? -5.394 -5.345 -15.032 1.00 83.69 173 GLY A CA 1
ATOM 1392 C C . GLY A 1 173 ? -4.654 -4.294 -15.866 1.00 83.69 173 GLY A C 1
ATOM 1393 O O . GLY A 1 173 ? -4.672 -4.365 -17.085 1.00 83.69 173 GLY A O 1
ATOM 1394 N N . ASN A 1 174 ? -4.051 -3.296 -15.215 1.00 78.50 174 ASN A N 1
ATOM 1395 C CA . ASN A 1 174 ? -3.225 -2.260 -15.834 1.00 78.50 174 ASN A CA 1
ATOM 1396 C C . ASN A 1 174 ? -1.740 -2.506 -15.516 1.00 78.50 174 ASN A C 1
ATOM 1398 O O . ASN A 1 174 ? -1.019 -1.602 -15.092 1.00 78.50 174 ASN A O 1
ATOM 1402 N N . ASP A 1 175 ? -1.293 -3.757 -15.638 1.00 66.44 175 ASP A N 1
ATOM 1403 C CA . ASP A 1 175 ? 0.106 -4.157 -15.457 1.00 66.44 175 ASP A CA 1
ATOM 1404 C C . ASP A 1 175 ? 0.990 -3.806 -16.672 1.00 66.44 175 ASP A C 1
ATOM 1406 O O . ASP A 1 175 ? 2.215 -3.852 -16.576 1.00 66.44 175 ASP A O 1
ATOM 1410 N N . ASP A 1 176 ? 0.381 -3.291 -17.745 1.00 56.72 176 ASP A N 1
ATOM 1411 C CA . ASP A 1 176 ? 0.988 -2.986 -19.045 1.00 56.72 176 ASP A CA 1
ATOM 1412 C C . ASP A 1 176 ? 2.050 -1.855 -19.078 1.00 56.72 176 ASP A C 1
ATOM 1414 O O . ASP A 1 176 ? 2.509 -1.439 -20.142 1.00 56.72 176 ASP A O 1
ATOM 1418 N N . SER A 1 177 ? 2.444 -1.275 -17.944 1.00 55.09 177 SER A N 1
ATOM 1419 C CA . SER A 1 177 ? 3.376 -0.123 -17.923 1.00 55.09 177 SER A CA 1
ATOM 1420 C C . SER A 1 177 ? 4.492 -0.210 -16.884 1.00 55.09 177 SER A C 1
ATOM 1422 O O . SER A 1 177 ? 5.289 0.722 -16.727 1.00 55.09 177 SER A O 1
ATOM 1424 N N . HIS A 1 178 ? 4.600 -1.356 -16.216 1.00 58.03 178 HIS A N 1
ATOM 1425 C CA . HIS A 1 178 ? 5.762 -1.759 -15.434 1.00 58.03 178 HIS A CA 1
ATOM 1426 C C . HIS A 1 178 ? 6.920 -2.075 -16.401 1.00 58.03 178 HIS A C 1
ATOM 1428 O O . HIS A 1 178 ? 6.787 -2.875 -17.317 1.00 58.03 178 HIS A O 1
ATOM 1434 N N . TRP A 1 179 ? 8.041 -1.367 -16.249 1.00 53.88 179 TRP A N 1
ATOM 1435 C CA . TRP A 1 179 ? 9.195 -1.355 -17.166 1.00 53.88 179 TRP A CA 1
ATOM 1436 C C . TRP A 1 179 ? 9.889 -2.719 -17.412 1.00 53.88 179 TRP A C 1
ATOM 1438 O O . TRP A 1 179 ? 10.857 -2.746 -18.174 1.00 53.88 179 TRP A O 1
ATOM 1448 N N . SER A 1 180 ? 9.496 -3.814 -16.748 1.00 47.56 180 SER A N 1
ATOM 1449 C CA . SER A 1 180 ? 10.287 -5.047 -16.791 1.00 47.56 180 SER A CA 1
ATOM 1450 C C . SER A 1 180 ? 10.171 -5.761 -18.136 1.00 47.56 180 SER A C 1
ATOM 1452 O O . SER A 1 180 ? 9.150 -5.728 -18.817 1.00 47.56 180 SER A O 1
ATOM 1454 N N . ALA A 1 181 ? 11.244 -6.458 -18.500 1.00 36.25 181 ALA A N 1
ATOM 1455 C CA . ALA A 1 181 ? 11.341 -7.279 -19.699 1.00 36.25 181 ALA A CA 1
ATOM 1456 C C . ALA A 1 181 ? 10.586 -8.629 -19.607 1.00 36.25 181 ALA A C 1
ATOM 1458 O O . ALA A 1 181 ? 10.671 -9.427 -20.539 1.00 36.25 181 ALA A O 1
ATOM 1459 N N . SER A 1 182 ? 9.861 -8.926 -18.519 1.00 40.16 182 SER A N 1
ATOM 1460 C CA . SER A 1 182 ? 9.239 -10.243 -18.270 1.00 40.16 182 SER A CA 1
ATOM 1461 C C . SER A 1 182 ? 7.772 -10.352 -18.718 1.00 40.16 182 SER A C 1
ATOM 1463 O O . SER A 1 182 ? 6.968 -11.060 -18.108 1.00 40.16 182 SER A O 1
ATOM 1465 N N . TRP A 1 183 ? 7.399 -9.676 -19.805 1.00 43.44 183 TRP A N 1
ATOM 1466 C CA . TRP A 1 183 ? 6.052 -9.764 -20.368 1.00 43.44 183 TRP A CA 1
ATOM 1467 C C . TRP A 1 183 ? 5.751 -11.174 -20.901 1.00 43.44 183 TRP A C 1
ATOM 1469 O O . TRP A 1 183 ? 6.469 -11.706 -21.749 1.00 43.44 183 TRP A O 1
ATOM 1479 N N . GLY A 1 184 ? 4.656 -11.771 -20.419 1.00 38.59 184 GLY A N 1
ATOM 1480 C CA . GLY A 1 184 ? 4.014 -12.937 -21.039 1.00 38.59 184 GLY A CA 1
ATOM 1481 C C . GLY A 1 184 ? 4.157 -14.294 -20.339 1.00 38.59 184 GLY A C 1
ATOM 1482 O O . GLY A 1 184 ? 3.543 -15.250 -20.806 1.00 38.59 184 GLY A O 1
ATOM 1483 N N . ARG A 1 185 ? 4.904 -14.426 -19.231 1.00 41.34 185 ARG A N 1
ATOM 1484 C CA . ARG A 1 185 ? 5.058 -15.726 -18.522 1.00 41.34 185 ARG A CA 1
ATOM 1485 C C . ARG A 1 185 ? 4.667 -15.707 -17.043 1.00 41.34 185 ARG A C 1
ATOM 1487 O O . ARG A 1 185 ? 4.838 -16.707 -16.354 1.00 41.34 185 ARG A O 1
ATOM 1494 N N . GLY A 1 186 ? 4.126 -14.583 -16.576 1.00 46.88 186 GLY A N 1
ATOM 1495 C CA . GLY A 1 186 ? 4.426 -14.147 -15.220 1.00 46.88 186 GLY A CA 1
ATOM 1496 C C . GLY A 1 186 ? 5.839 -13.571 -15.194 1.00 46.88 186 GLY A C 1
ATOM 1497 O O . GLY A 1 186 ? 6.665 -13.854 -16.066 1.00 46.88 186 GLY A O 1
ATOM 1498 N N . CYS A 1 187 ? 6.103 -12.732 -14.210 1.00 50.66 187 CYS A N 1
ATOM 1499 C CA . CYS A 1 187 ? 7.437 -12.780 -13.657 1.00 50.66 187 CYS A CA 1
ATOM 1500 C C . CYS A 1 187 ? 7.640 -14.203 -13.066 1.00 50.66 187 CYS A C 1
ATOM 1502 O O . CYS A 1 187 ? 8.801 -14.634 -12.991 1.00 50.66 187 CYS A O 1
#